Protein 1IA5 (pdb70)

Radius of gyration: 20.22 Å; Cα contacts (8 Å, |Δi|>4): 1165; chains: 1; bounding box: 63×46×36 Å

CATH classification: 2.160.20.10

Nearest PDB structures (foldseek):
  1ib4-assembly2_B  TM=1.002E+00  e=7.670E-53  Aspergillus aculeatus
  6kvh-assembly1_A  TM=9.816E-01  e=4.952E-41  Evansstolkia leycettana
  7e56-assembly1_A  TM=9.812E-01  e=1.744E-39  Evansstolkia leycettana
  1nhc-assembly6_F  TM=9.763E-01  e=2.288E-35  Aspergillus niger
  8ikw-assembly4_H  TM=9.381E-01  e=1.047E-24  Fusarium phyllophilum

Sequence (339 aa):
ATTCTFSGSNGASSASKSKTSCSTIVLSNVAVPSGTTLDLTKLNDGTHVIFSGETTFGYKEWSGPLISVSGSDLTITGASGHSINGDGSRWWDGEGGNGGKTKPKFFAAHSLTNSVISGLKIVNSPVQVFSVAGSDYLTLKDITIDNSDGDDNGGHNTDAFDIGTSTYVTISGATVYNQDDCVAVNSGENIYFSGGYCSGGHGLSIGSVGGRSDNTVKNVTFVDSTIINSDNGVRIKTNIDTTGSVSDVTYKDITLTSIAKYGIVVQQNYGDTSSTPTTGVPITDFVLDNVHGSVVSSGTNILISCGSGSCSDWTWTDVSVSGGKTSSKCTNVPSGASC

Secondary structure (DSSP, 8-state):
--EEEEEGGGHHHHHHHHGGG-SEEEEES-EEPTT--EEE-SPPTT-EEEEESEEEE----S---SEEEEEES-EEEE-TT-EEE--GGGT-SS-TTTSSS-----EEEEEEEEEEEES-EEE--SS--EEEES-EEEEEES-EEE-GGGTTTT--S--SEEEES-EEEEEES-EEE-SS-SEEESSEEEEEEES-EEESSS-EEEEEE-SSS--EEEEEEEEEEEEES-SEEEEEEEETT---EEEEEEEEEEEEEEESSEEEEEEEEET-TTS---SSS-EEEEEEEEEEEEE-TTSEEEEEE--TT-EEEEEEEEEEEESSBPPS--BS--TT---

InterPro domains:
  IPR000743 Glycoside hydrolase, family 28 [PF00295] (61-378)
  IPR000743 Glycoside hydrolase, family 28 [PS00502] (234-247)
  IPR006626 Parallel beta-helix repeat [SM00710] (174-204)
  IPR006626 Parallel beta-helix repeat [SM00710] (205-226)
  IPR006626 Parallel beta-helix repeat [SM00710] (227-247)
  IPR006626 Parallel beta-helix repeat [SM00710] (256-277)
  IPR006626 Parallel beta-helix repeat [SM00710] (285-307)
  IPR011050 Pectin lyase fold/virulence factor [SSF51126] (58-378)
  IPR012334 Pectin lyase fold [G3DSA:2.160.20.10] (40-378)
  IPR050434 Glycosyl hydrolase family 28, fungi [PTHR31884] (1-378)

Foldseek 3Di:
DAEAEAEDACRLVVCVVCQAVHLEYEYAHYEAEEPDASDAEPHEANREYEYYAEYHYHDDQDADANYEYADENYEYEYDPPYAYEDVQLVQQDQQACNDGTRFYEYYEQEHYEQYEYEDYHYEAHNAAYYEYYNYEQYEYELYEYHNQVCLPRRFDNHADEEDDHYENYEYANYEDDGAEHPYEDQAYEHYEYENYEAEHYAEHEHDQAFDDPGREAYAYEYEHYEYENHQEYAEYHYDAPGAYEHANYEYEHYEYEAHEAEDHEYAQHPVHVVDAHDQRYAYAHYEYYQADYEYAAAYEYYAARDDAPRYEHYAYYNHYYDHYDYDPPHPDDYDRDGD

Organism: Aspergillus aculeatus (NCBI:txid5053)

B-factor: mean 21.08, std 12.26, range [1.97, 107.41]

Structure (mmCIF, N/CA/C/O backbone):
data_1IA5
#
_entry.id   1IA5
#
_cell.length_a   104.480
_cell.length_b   86.630
_cell.length_c   37.200
_cell.angle_alpha   90.00
_cell.angle_beta   90.00
_cell.angle_gamma   90.00
#
_symmetry.space_group_name_H-M   'P 21 21 2'
#
loop_
_entity.id
_entity.type
_entity.pdbx_description
1 polymer POLYGALACTURONASE
2 branched alpha-D-mannopyranose-(1-4)-2-acetamido-2-deoxy-beta-D-glucopyranose-(1-4)-2-acetamido-2-deoxy-beta-D-glucopyranose
3 non-polymer alpha-D-mannopyranose
4 water water
#
loop_
_atom_site.group_PDB
_atom_site.id
_atom_site.type_symbol
_atom_site.label_atom_id
_atom_site.label_alt_id
_atom_site.label_comp_id
_atom_site.label_asym_id
_atom_site.label_entity_id
_atom_site.label_seq_id
_atom_site.pdbx_PDB_ins_code
_atom_site.Cartn_x
_atom_site.Cartn_y
_atom_site.Cartn_z
_atom_site.occupancy
_atom_site.B_iso_or_equiv
_atom_site.auth_seq_id
_atom_site.auth_comp_id
_atom_site.auth_asym_id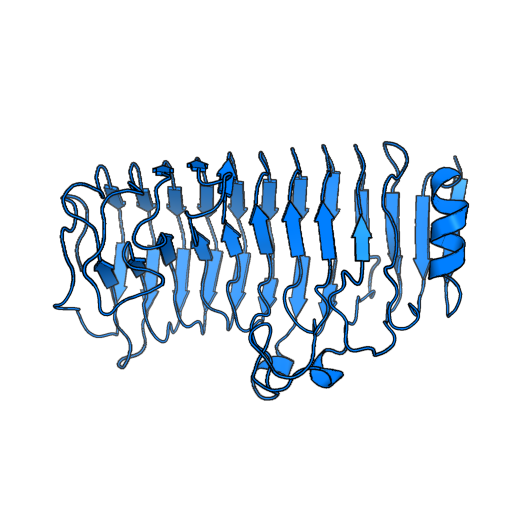
_atom_site.auth_atom_id
_atom_site.pdbx_PDB_model_num
ATOM 1 N N . ALA A 1 1 ? 107.100 7.137 13.896 1.00 36.28 1 ALA A N 1
ATOM 2 C CA . ALA A 1 1 ? 105.981 6.739 13.037 1.00 25.88 1 ALA A CA 1
ATOM 3 C C . ALA A 1 1 ? 105.909 5.212 13.005 1.00 25.59 1 ALA A C 1
ATOM 4 O O . ALA A 1 1 ? 106.916 4.587 12.674 1.00 29.42 1 ALA A O 1
ATOM 6 N N . THR A 1 2 ? 104.751 4.702 13.385 1.00 20.94 2 THR A N 1
ATOM 7 C CA . THR A 1 2 ? 104.509 3.264 13.369 1.00 21.17 2 THR A CA 1
ATOM 8 C C . THR A 1 2 ? 103.269 2.946 12.538 1.00 19.35 2 THR A C 1
ATOM 9 O O . THR A 1 2 ? 102.250 3.641 12.485 1.00 17.63 2 THR A O 1
ATOM 13 N N . THR A 1 3 ? 103.402 1.822 11.850 1.00 12.79 3 THR A N 1
ATOM 14 C CA . THR A 1 3 ? 102.258 1.249 11.146 1.00 15.20 3 THR A CA 1
ATOM 15 C C . THR A 1 3 ? 101.948 -0.084 11.825 1.00 20.41 3 THR A C 1
ATOM 16 O O . THR A 1 3 ? 102.877 -0.881 12.044 1.00 20.04 3 THR A O 1
ATOM 20 N N . CYS A 1 4 ? 100.682 -0.255 12.186 1.00 17.33 4 CYS A N 1
ATOM 21 C CA . CYS A 1 4 ? 100.275 -1.491 12.844 1.00 16.44 4 CYS A CA 1
ATOM 22 C C . CYS A 1 4 ? 99.258 -2.238 11.982 1.00 13.93 4 CYS A C 1
ATOM 23 O O . CYS A 1 4 ? 98.312 -1.661 11.459 1.00 14.44 4 CYS A O 1
ATOM 26 N N . THR A 1 5 ? 99.484 -3.543 11.858 1.00 12.63 5 THR A N 1
ATOM 27 C CA . THR A 1 5 ? 98.558 -4.323 11.038 1.00 10.13 5 THR A CA 1
ATOM 28 C C . THR A 1 5 ? 97.876 -5.308 11.971 1.00 14.28 5 THR A C 1
ATOM 29 O O . THR A 1 5 ? 98.572 -6.037 12.680 1.00 15.95 5 THR A O 1
ATOM 33 N N . PHE A 1 6 ? 96.558 -5.301 12.018 1.00 13.85 6 PHE A N 1
ATOM 34 C CA . PHE A 1 6 ? 95.801 -6.263 12.805 1.00 11.74 6 PHE A CA 1
ATOM 35 C C . PHE A 1 6 ? 94.878 -7.018 11.856 1.00 14.05 6 PHE A C 1
ATOM 36 O O . PHE A 1 6 ? 94.413 -6.473 10.853 1.00 11.12 6 PHE A O 1
ATOM 44 N N . SER A 1 7 ? 94.648 -8.292 12.152 1.00 12.78 7 SER A N 1
ATOM 45 C CA . SER A 1 7 ? 93.886 -9.099 11.213 1.00 14.41 7 SER A CA 1
ATOM 46 C C . SER A 1 7 ? 93.201 -10.298 11.858 1.00 13.06 7 SER A C 1
ATOM 47 O O . SER A 1 7 ? 93.465 -10.641 13.010 1.00 13.48 7 SER A O 1
ATOM 50 N N . GLY A 1 8 ? 92.339 -10.942 11.073 1.00 11.78 8 GLY A N 1
ATOM 51 C CA . GLY A 1 8 ? 91.768 -12.203 11.497 1.00 16.89 8 GLY A CA 1
ATOM 52 C C . GLY A 1 8 ? 90.902 -12.106 12.733 1.00 15.48 8 GLY A C 1
ATOM 53 O O . GLY A 1 8 ? 90.347 -11.062 13.092 1.00 12.34 8 GLY A O 1
ATOM 54 N N . SER A 1 9 ? 90.802 -13.260 13.386 1.00 16.19 9 SER A N 1
ATOM 55 C CA . SER A 1 9 ? 89.826 -13.487 14.433 1.00 22.01 9 SER A CA 1
ATOM 56 C C . SER A 1 9 ? 90.196 -12.832 15.747 1.00 17.43 9 SER A C 1
ATOM 57 O O . SER A 1 9 ? 89.348 -12.640 16.624 1.00 16.04 9 SER A O 1
ATOM 60 N N . ASN A 1 10 ? 91.466 -12.471 15.923 1.00 16.91 10 ASN A N 1
ATOM 61 C CA . ASN A 1 10 ? 91.795 -11.759 17.155 1.00 19.17 10 ASN A CA 1
ATOM 62 C C . ASN A 1 10 ? 92.274 -10.344 16.867 1.00 17.32 10 ASN A C 1
ATOM 63 O O . ASN A 1 10 ? 92.889 -9.709 17.719 1.00 19.46 10 ASN A O 1
ATOM 68 N N . GLY A 1 11 ? 91.999 -9.844 15.673 1.00 16.70 11 GLY A N 1
ATOM 69 C CA . GLY A 1 11 ? 92.437 -8.509 15.299 1.00 14.20 11 GLY A CA 1
ATOM 70 C C . GLY A 1 11 ? 91.788 -7.432 16.139 1.00 13.67 11 GLY A C 1
ATOM 71 O O . GLY A 1 11 ? 92.438 -6.476 16.571 1.00 13.15 11 GLY A O 1
ATOM 72 N N . ALA A 1 12 ? 90.489 -7.570 16.391 1.00 14.75 12 ALA A N 1
ATOM 73 C CA . ALA A 1 12 ? 89.759 -6.561 17.155 1.00 17.87 12 ALA A CA 1
ATOM 74 C C . ALA A 1 12 ? 90.351 -6.366 18.544 1.00 18.39 12 ALA A C 1
ATOM 75 O O . ALA A 1 12 ? 90.486 -5.246 19.041 1.00 17.67 12 ALA A O 1
ATOM 77 N N . SER A 1 13 ? 90.713 -7.452 19.219 1.00 20.86 13 SER A N 1
ATOM 78 C CA . SER A 1 13 ? 91.297 -7.341 20.551 1.00 22.88 13 SER A CA 1
ATOM 79 C C . SER A 1 13 ? 92.631 -6.629 20.517 1.00 19.60 13 SER A C 1
ATOM 80 O O . SER A 1 13 ? 92.936 -5.691 21.256 1.00 20.83 13 SER A O 1
ATOM 83 N N . SER A 1 14 ? 93.499 -7.090 19.618 1.00 16.41 14 SER A N 1
ATOM 84 C CA . SER A 1 14 ? 94.790 -6.408 19.562 1.00 19.46 14 SER A CA 1
ATOM 85 C C . SER A 1 14 ? 94.690 -4.933 19.236 1.00 17.09 14 SER A C 1
ATOM 86 O O . SER A 1 14 ? 95.417 -4.106 19.790 1.00 15.73 14 SER A O 1
ATOM 89 N N . ALA A 1 15 ? 93.808 -4.621 18.281 1.00 14.55 15 ALA A N 1
ATOM 90 C CA . ALA A 1 15 ? 93.665 -3.233 17.857 1.00 16.11 15 ALA A CA 1
ATOM 91 C C . ALA A 1 15 ? 93.292 -2.393 19.068 1.00 17.11 15 ALA A C 1
ATOM 92 O O . ALA A 1 15 ? 93.801 -1.308 19.339 1.00 17.63 15 ALA A O 1
ATOM 94 N N . SER A 1 16 ? 92.359 -2.936 19.845 1.00 18.10 16 SER A N 1
ATOM 95 C CA . SER A 1 16 ? 91.877 -2.169 20.983 1.00 22.48 16 SER A CA 1
ATOM 96 C C . SER A 1 16 ? 92.981 -1.924 21.991 1.00 21.89 16 SER A C 1
ATOM 97 O O . SER A 1 16 ? 93.137 -0.866 22.595 1.00 20.87 16 SER A O 1
ATOM 100 N N . LYS A 1 17 ? 93.800 -2.961 22.191 1.00 20.83 17 LYS A N 1
ATOM 101 C CA . LYS A 1 17 ? 94.801 -2.798 23.251 1.00 22.88 17 LYS A CA 1
ATOM 102 C C . LYS A 1 17 ? 96.039 -2.061 22.752 1.00 20.58 17 LYS A C 1
ATOM 103 O O . LYS A 1 17 ? 96.742 -1.412 23.553 1.00 21.53 17 LYS A O 1
ATOM 109 N N . SER A 1 18 ? 96.297 -2.006 21.449 1.00 18.76 18 SER A N 1
ATOM 110 C CA . SER A 1 18 ? 97.485 -1.339 20.929 1.00 20.08 18 SER A CA 1
ATOM 111 C C . SER A 1 18 ? 97.261 -0.067 20.126 1.00 21.24 18 SER A C 1
ATOM 112 O O . SER A 1 18 ? 98.238 0.532 19.643 1.00 22.47 18 SER A O 1
ATOM 115 N N . LYS A 1 19 ? 96.012 0.359 19.980 1.00 17.64 19 LYS A N 1
ATOM 116 C CA . LYS A 1 19 ? 95.694 1.468 19.099 1.00 13.48 19 LYS A CA 1
ATOM 117 C C . LYS A 1 19 ? 96.512 2.716 19.408 1.00 14.24 19 LYS A C 1
ATOM 118 O O . LYS A 1 19 ? 96.837 3.440 18.457 1.00 15.41 19 LYS A O 1
ATOM 124 N N . THR A 1 20 ? 96.873 2.967 20.659 1.00 18.66 20 THR A N 1
ATOM 125 C CA . THR A 1 20 ? 97.567 4.231 20.943 1.00 28.58 20 THR A CA 1
ATOM 126 C C . THR A 1 20 ? 99.074 4.192 20.717 1.00 24.48 20 THR A C 1
ATOM 127 O O . THR A 1 20 ? 99.745 5.186 21.006 1.00 18.20 20 THR A O 1
ATOM 131 N N . SER A 1 21 ? 99.605 3.085 20.205 1.00 20.37 21 SER A N 1
ATOM 132 C CA . SER A 1 21 ? 100.998 3.010 19.806 1.00 22.97 21 SER A CA 1
ATOM 133 C C . SER A 1 21 ? 101.130 3.031 18.283 1.00 22.31 21 SER A C 1
ATOM 134 O O . SER A 1 21 ? 102.243 2.862 17.772 1.00 20.03 21 SER A O 1
ATOM 137 N N . CYS A 1 22 ? 99.997 3.199 17.614 1.00 14.57 22 CYS A N 1
ATOM 138 C CA . CYS A 1 22 ? 99.945 3.120 16.159 1.00 15.27 22 CYS A CA 1
ATOM 139 C C . CYS A 1 22 ? 99.633 4.466 15.532 1.00 16.32 22 CYS A C 1
ATOM 140 O O . CYS A 1 22 ? 98.587 5.029 15.839 1.00 19.46 22 CYS A O 1
ATOM 143 N N . SER A 1 23 ? 100.491 4.986 14.679 1.00 14.50 23 SER A N 1
ATOM 144 C CA . SER A 1 23 ? 100.257 6.182 13.907 1.00 13.39 23 SER A CA 1
ATOM 145 C C . SER A 1 23 ? 99.261 5.844 12.801 1.00 17.38 23 SER A C 1
ATOM 146 O O . SER A 1 23 ? 98.395 6.635 12.469 1.00 15.00 23 SER A O 1
ATOM 149 N N . THR A 1 24 ? 99.450 4.644 12.267 1.00 14.39 24 THR A N 1
ATOM 150 C CA . THR A 1 24 ? 98.577 4.096 11.258 1.00 14.53 24 THR A CA 1
ATOM 151 C C . THR A 1 24 ? 98.146 2.701 11.689 1.00 18.69 24 THR A C 1
ATOM 152 O O . THR A 1 24 ? 98.953 1.845 12.053 1.00 16.69 24 THR A O 1
ATOM 156 N N . ILE A 1 25 ? 96.825 2.520 11.616 1.00 19.26 25 ILE A N 1
ATOM 157 C CA . ILE A 1 25 ? 96.363 1.173 11.921 1.00 19.51 25 ILE A CA 1
ATOM 158 C C . ILE A 1 25 ? 95.716 0.587 10.686 1.00 18.44 25 ILE A C 1
ATOM 159 O O . ILE A 1 25 ? 94.806 1.138 10.060 1.00 15.33 25 ILE A O 1
ATOM 164 N N . VAL A 1 26 ? 96.248 -0.583 10.269 1.00 17.22 26 VAL A N 1
ATOM 165 C CA . VAL A 1 26 ? 95.533 -1.233 9.174 1.00 16.24 26 VAL A CA 1
ATOM 166 C C . VAL A 1 26 ? 94.850 -2.506 9.673 1.00 15.58 26 VAL A C 1
ATOM 167 O O . VAL A 1 26 ? 95.376 -3.319 10.432 1.00 15.72 26 VAL A O 1
ATOM 171 N N . LEU A 1 27 ? 93.575 -2.626 9.275 1.00 15.87 27 LEU A N 1
ATOM 172 C CA . LEU A 1 27 ? 92.639 -3.643 9.700 1.00 16.91 27 LEU A CA 1
ATOM 173 C C . LEU A 1 27 ? 92.376 -4.531 8.487 1.00 17.40 27 LEU A C 1
ATOM 174 O O . LEU A 1 27 ? 91.733 -4.096 7.543 1.00 18.49 27 LEU A O 1
ATOM 179 N N . SER A 1 28 ? 92.939 -5.728 8.556 1.00 17.20 28 SER A N 1
ATOM 180 C CA . SER A 1 28 ? 92.927 -6.667 7.448 1.00 21.03 28 SER A CA 1
ATOM 181 C C . SER A 1 28 ? 92.112 -7.918 7.739 1.00 19.46 28 SER A C 1
ATOM 182 O O . SER A 1 28 ? 92.486 -8.730 8.581 1.00 16.03 28 SER A O 1
ATOM 185 N N . ASN A 1 29 ? 90.986 -8.089 7.054 1.00 15.71 29 ASN A N 1
ATOM 186 C CA . ASN A 1 29 ? 90.142 -9.263 7.224 1.00 14.87 29 ASN A CA 1
ATOM 187 C C . ASN A 1 29 ? 89.829 -9.591 8.671 1.00 13.78 29 ASN A C 1
ATOM 188 O O . ASN A 1 29 ? 89.846 -10.747 9.084 1.00 15.68 29 ASN A O 1
ATOM 193 N N . VAL A 1 30 ? 89.505 -8.568 9.442 1.00 15.79 30 VAL A N 1
ATOM 194 C CA . VAL A 1 30 ? 89.185 -8.707 10.852 1.00 12.38 30 VAL A CA 1
ATOM 195 C C . VAL A 1 30 ? 87.772 -9.256 11.024 1.00 13.29 30 VAL A C 1
ATOM 196 O O . VAL A 1 30 ? 86.781 -8.816 10.445 1.00 15.59 30 VAL A O 1
ATOM 200 N N . ALA A 1 31 ? 87.672 -10.282 11.854 1.00 10.87 31 ALA A N 1
ATOM 201 C CA . ALA A 1 31 ? 86.399 -10.893 12.204 1.00 12.22 31 ALA A CA 1
ATOM 202 C C . ALA A 1 31 ? 86.072 -10.475 13.624 1.00 10.08 31 ALA A C 1
ATOM 203 O O . ALA A 1 31 ? 86.742 -10.974 14.529 1.00 13.38 31 ALA A O 1
ATOM 205 N N . VAL A 1 32 ? 85.124 -9.572 13.815 1.00 9.16 32 VAL A N 1
ATOM 206 C CA . VAL A 1 32 ? 84.882 -9.069 15.166 1.00 11.70 32 VAL A CA 1
ATOM 207 C C . VAL A 1 32 ? 84.014 -10.086 15.904 1.00 15.99 32 VAL A C 1
ATOM 208 O O . VAL A 1 32 ? 82.992 -10.480 15.350 1.00 16.24 32 VAL A O 1
ATOM 212 N N . PRO A 1 33 ? 84.434 -10.483 17.096 1.00 13.97 33 PRO A N 1
ATOM 213 C CA . PRO A 1 33 ? 83.634 -11.421 17.875 1.00 15.71 33 PRO A CA 1
ATOM 214 C C . PRO A 1 33 ? 82.237 -10.881 18.165 1.00 15.07 33 PRO A C 1
ATOM 215 O O . PRO A 1 33 ? 82.011 -9.684 18.307 1.00 16.38 33 PRO A O 1
ATOM 219 N N . SER A 1 34 ? 81.322 -11.832 18.269 1.00 13.60 34 SER A N 1
ATOM 220 C CA . SER A 1 34 ? 79.935 -11.524 18.594 1.00 13.86 34 SER A CA 1
ATOM 221 C C . SER A 1 34 ? 79.846 -10.617 19.805 1.00 14.77 34 SER A C 1
ATOM 222 O O . SER A 1 34 ? 80.606 -10.731 20.767 1.00 16.22 34 SER A O 1
ATOM 225 N N . GLY A 1 35 ? 78.872 -9.708 19.830 1.00 16.32 35 GLY A N 1
ATOM 226 C CA . GLY A 1 35 ? 78.587 -8.970 21.040 1.00 13.87 35 GLY A CA 1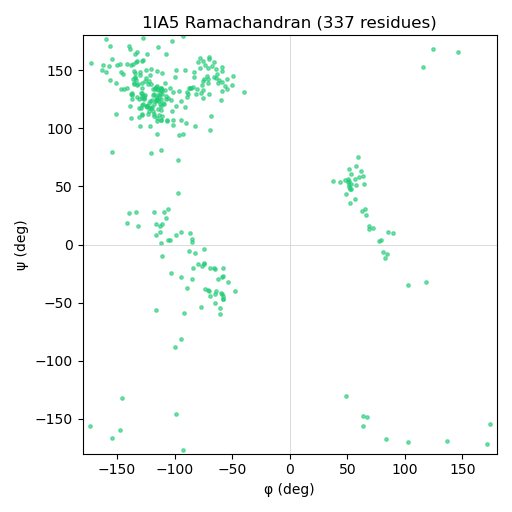
ATOM 227 C C . GLY A 1 35 ? 79.656 -7.996 21.437 1.00 13.51 35 GLY A C 1
ATOM 228 O O . GLY A 1 35 ? 79.677 -7.468 22.557 1.00 20.87 35 GLY A O 1
ATOM 229 N N . THR A 1 36 ? 80.577 -7.721 20.525 1.00 15.07 36 THR A N 1
ATOM 230 C CA . THR A 1 36 ? 81.632 -6.763 20.855 1.00 15.02 36 THR A CA 1
ATOM 231 C C . THR A 1 36 ? 81.790 -5.697 19.782 1.00 12.81 36 THR A C 1
ATOM 232 O O . THR A 1 36 ? 81.582 -5.904 18.590 1.00 15.37 36 THR A O 1
ATOM 236 N N . THR A 1 37 ? 82.184 -4.513 20.226 1.00 14.83 37 THR A N 1
ATOM 237 C CA . THR A 1 37 ? 82.500 -3.393 19.377 1.00 13.52 37 THR A CA 1
ATOM 238 C C . THR A 1 37 ? 83.955 -3.388 18.918 1.00 16.85 37 THR A C 1
ATOM 239 O O . THR A 1 37 ? 84.851 -3.585 19.736 1.00 15.66 37 THR A O 1
ATOM 243 N N . LEU A 1 38 ? 84.183 -3.140 17.639 1.00 15.46 38 LEU A N 1
ATOM 244 C CA . LEU A 1 38 ? 85.502 -2.770 17.129 1.00 14.35 38 LEU A CA 1
ATOM 245 C C . LEU A 1 38 ? 85.756 -1.362 17.695 1.00 14.63 38 LEU A C 1
ATOM 246 O O . LEU A 1 38 ? 85.243 -0.358 17.181 1.00 12.24 38 LEU A O 1
ATOM 251 N N . ASP A 1 39 ? 86.504 -1.338 18.780 1.00 13.70 39 ASP A N 1
ATOM 252 C CA . ASP A 1 39 ? 86.665 -0.137 19.582 1.00 16.04 39 ASP A CA 1
ATOM 253 C C . ASP A 1 39 ? 87.887 0.664 19.150 1.00 14.62 39 ASP A C 1
ATOM 254 O O . ASP A 1 39 ? 89.029 0.477 19.545 1.00 14.30 39 ASP A O 1
ATOM 259 N N . LEU A 1 40 ? 87.595 1.623 18.288 1.00 16.04 40 LEU A N 1
ATOM 260 C CA . LEU A 1 40 ? 88.564 2.605 17.809 1.00 11.58 40 LEU A CA 1
ATOM 261 C C . LEU A 1 40 ? 88.300 3.964 18.454 1.00 12.01 40 LEU A C 1
ATOM 262 O O . LEU A 1 40 ? 88.567 5.039 17.917 1.00 11.18 40 LEU A O 1
ATOM 267 N N . THR A 1 41 ? 87.783 3.936 19.679 1.00 14.99 41 THR A N 1
ATOM 268 C CA . THR A 1 41 ? 87.592 5.197 20.383 1.00 14.20 41 THR A CA 1
ATOM 269 C C . THR A 1 41 ? 88.896 5.730 20.958 1.00 14.35 41 THR A C 1
ATOM 270 O O . THR A 1 41 ? 89.814 4.983 21.290 1.00 15.50 41 THR A O 1
ATOM 274 N N . LYS A 1 42 ? 88.924 7.046 21.061 1.00 16.67 42 LYS A N 1
ATOM 275 C CA . LYS A 1 42 ? 90.011 7.766 21.711 1.00 19.68 42 LYS A CA 1
ATOM 276 C C . LYS A 1 42 ? 91.351 7.456 21.062 1.00 21.85 42 LYS A C 1
ATOM 277 O O . LYS A 1 42 ? 92.321 7.096 21.737 1.00 19.00 42 LYS A O 1
ATOM 283 N N . LEU A 1 43 ? 91.391 7.593 19.740 1.00 21.69 43 LEU A N 1
ATOM 284 C CA . LEU A 1 43 ? 92.630 7.450 18.991 1.00 20.73 43 LEU A CA 1
ATOM 285 C C . LEU A 1 43 ? 93.514 8.669 19.205 1.00 22.09 43 LEU A C 1
ATOM 286 O O . LEU A 1 43 ? 93.026 9.753 19.498 1.00 16.57 43 LEU A O 1
ATOM 291 N N . ASN A 1 44 ? 94.827 8.491 19.049 1.00 24.49 44 ASN A N 1
ATOM 292 C CA . ASN A 1 44 ? 95.637 9.708 19.218 1.00 22.65 44 ASN A CA 1
ATOM 293 C C . ASN A 1 44 ? 95.325 10.642 18.064 1.00 18.46 44 ASN A C 1
ATOM 294 O O . ASN A 1 44 ? 94.923 10.162 17.003 1.00 16.13 44 ASN A O 1
ATOM 299 N N . ASP A 1 45 ? 95.499 11.941 18.290 1.00 22.15 45 ASP A N 1
ATOM 300 C CA . ASP A 1 45 ? 95.329 12.909 17.217 1.00 23.68 45 ASP A CA 1
ATOM 301 C C . ASP A 1 45 ? 96.125 12.479 15.988 1.00 20.63 45 ASP A C 1
ATOM 302 O O . ASP A 1 45 ? 97.284 12.060 16.120 1.00 20.87 45 ASP A O 1
ATOM 307 N N . GLY A 1 46 ? 95.533 12.610 14.812 1.00 14.85 46 GLY A N 1
ATOM 308 C CA . GLY A 1 46 ? 96.204 12.369 13.552 1.00 17.52 46 GLY A CA 1
ATOM 309 C C . GLY A 1 46 ? 96.349 10.920 13.138 1.00 15.97 46 GLY A C 1
ATOM 310 O O . GLY A 1 46 ? 96.967 10.613 12.110 1.00 16.22 46 GLY A O 1
ATOM 311 N N . THR A 1 47 ? 95.792 9.990 13.890 1.00 12.64 47 THR A N 1
ATOM 312 C CA . THR A 1 47 ? 95.841 8.580 13.538 1.00 13.69 47 THR A CA 1
ATOM 313 C C . THR A 1 47 ? 95.141 8.321 12.211 1.00 18.88 47 THR A C 1
ATOM 314 O O . THR A 1 47 ? 94.110 8.928 11.930 1.00 15.30 47 THR A O 1
ATOM 318 N N . HIS A 1 48 ? 95.695 7.428 11.405 1.00 16.68 48 HIS A N 1
ATOM 319 C CA . HIS A 1 48 ? 95.068 7.005 10.155 1.00 15.96 48 HIS A CA 1
ATOM 320 C C . HIS A 1 48 ? 94.625 5.551 10.315 1.00 17.31 48 HIS A C 1
ATOM 321 O O . HIS A 1 48 ? 95.415 4.698 10.737 1.00 14.06 48 HIS A O 1
ATOM 328 N N . VAL A 1 49 ? 93.374 5.260 9.994 1.00 13.16 49 VAL A N 1
ATOM 329 C CA . VAL A 1 49 ? 92.834 3.903 10.047 1.00 11.06 49 VAL A CA 1
ATOM 330 C C . VAL A 1 49 ? 92.454 3.467 8.635 1.00 13.32 49 VAL A C 1
ATOM 331 O O . VAL A 1 49 ? 91.758 4.179 7.912 1.00 13.25 49 VAL A O 1
ATOM 335 N N . ILE A 1 50 ? 92.949 2.322 8.197 1.00 11.71 50 ILE A N 1
ATOM 336 C CA . ILE A 1 50 ? 92.653 1.765 6.890 1.00 10.25 50 ILE A CA 1
ATOM 337 C C . ILE A 1 50 ? 91.979 0.405 7.042 1.00 11.89 50 ILE A C 1
ATOM 338 O O . ILE A 1 50 ? 92.524 -0.481 7.706 1.00 16.73 50 ILE A O 1
ATOM 343 N N . PHE A 1 51 ? 90.810 0.292 6.442 1.00 11.07 51 PHE A N 1
ATOM 344 C CA . PHE A 1 51 ? 90.065 -0.949 6.379 1.00 11.15 51 PHE A CA 1
ATOM 345 C C . PHE A 1 51 ? 90.506 -1.700 5.128 1.00 13.32 51 PHE A C 1
ATOM 346 O O . PHE A 1 51 ? 90.476 -1.139 4.038 1.00 13.94 51 PHE A O 1
ATOM 354 N N . SER A 1 52 ? 90.901 -2.943 5.313 1.00 14.55 52 SER A N 1
ATOM 355 C CA . SER A 1 52 ? 91.391 -3.730 4.183 1.00 15.36 52 SER A CA 1
ATOM 356 C C . SER A 1 52 ? 90.770 -5.110 4.231 1.00 15.53 52 SER A C 1
ATOM 357 O O . SER A 1 52 ? 90.429 -5.646 5.290 1.00 15.18 52 SER A O 1
ATOM 360 N N . GLY A 1 53 ? 90.560 -5.733 3.082 1.00 15.51 53 GLY A N 1
ATOM 361 C CA . GLY A 1 53 ? 89.895 -7.011 2.998 1.00 16.86 53 GLY A CA 1
ATOM 362 C C . GLY A 1 53 ? 88.430 -6.918 3.393 1.00 20.86 53 GLY A C 1
ATOM 363 O O . GLY A 1 53 ? 87.789 -5.887 3.163 1.00 16.74 53 GLY A O 1
ATOM 364 N N . GLU A 1 54 ? 87.928 -8.012 3.970 1.00 18.04 54 GLU A N 1
ATOM 365 C CA . GLU A 1 54 ? 86.540 -8.060 4.421 1.00 14.66 54 GLU A CA 1
ATOM 366 C C . GLU A 1 54 ? 86.446 -8.118 5.939 1.00 9.48 54 GLU A C 1
ATOM 367 O O . GLU A 1 54 ? 86.940 -9.004 6.619 1.00 11.73 54 GLU A O 1
ATOM 373 N N . THR A 1 55 ? 85.797 -7.103 6.490 1.00 10.41 55 THR A N 1
ATOM 374 C CA . THR A 1 55 ? 85.513 -7.022 7.912 1.00 8.60 55 THR A CA 1
ATOM 375 C C . THR A 1 55 ? 84.167 -7.698 8.158 1.00 10.31 55 THR A C 1
ATOM 376 O O . THR A 1 55 ? 83.208 -7.425 7.431 1.00 11.84 55 THR A O 1
ATOM 380 N N . THR A 1 56 ? 84.115 -8.582 9.142 1.00 13.47 56 THR A N 1
ATOM 381 C CA . THR A 1 56 ? 82.896 -9.300 9.505 1.00 15.12 56 THR A CA 1
ATOM 382 C C . THR A 1 56 ? 82.715 -9.282 11.017 1.00 15.13 56 THR A C 1
ATOM 383 O O . THR A 1 56 ? 83.612 -8.922 11.781 1.00 12.84 56 THR A O 1
ATOM 387 N N . PHE A 1 57 ? 81.490 -9.612 11.409 1.00 13.11 57 PHE A N 1
ATOM 388 C CA . PHE A 1 57 ? 81.024 -9.542 12.776 1.00 12.09 57 PHE A CA 1
ATOM 389 C C . PHE A 1 57 ? 80.292 -10.828 13.155 1.00 14.29 57 PHE A C 1
ATOM 390 O O . PHE A 1 57 ? 79.501 -11.335 12.354 1.00 12.58 57 PHE A O 1
ATOM 398 N N . GLY A 1 58 ? 80.558 -11.316 14.356 1.00 15.94 58 GLY A N 1
ATOM 399 C CA . GLY A 1 58 ? 79.822 -12.459 14.881 1.00 15.80 58 GLY A CA 1
ATOM 400 C C . GLY A 1 58 ? 78.391 -12.084 15.230 1.00 19.25 58 GLY A C 1
ATOM 401 O O . GLY A 1 58 ? 78.079 -10.936 15.548 1.00 21.60 58 GLY A O 1
ATOM 402 N N . TYR A 1 59 ? 77.484 -13.051 15.164 1.00 17.44 59 TYR A N 1
ATOM 403 C CA . TYR A 1 59 ? 76.077 -12.818 15.426 1.00 18.23 59 TYR A CA 1
ATOM 404 C C . TYR A 1 59 ? 75.763 -12.785 16.915 1.00 18.14 59 TYR A C 1
ATOM 405 O O . TYR A 1 59 ? 76.163 -13.648 17.686 1.00 15.93 59 TYR A O 1
ATOM 414 N N . LYS A 1 60 ? 74.992 -11.778 17.300 1.00 18.69 60 LYS A N 1
ATOM 415 C CA . LYS A 1 60 ? 74.409 -11.671 18.628 1.00 19.09 60 LYS A CA 1
ATOM 416 C C . LYS A 1 60 ? 73.217 -10.726 18.603 1.00 14.33 60 LYS A C 1
ATOM 417 O O . LYS A 1 60 ? 73.213 -9.764 17.830 1.00 18.50 60 LYS A O 1
ATOM 423 N N . GLU A 1 61 ? 72.225 -10.964 19.449 1.00 15.37 61 GLU A N 1
ATOM 424 C CA . GLU A 1 61 ? 71.160 -9.954 19.539 1.00 18.76 61 GLU A CA 1
ATOM 425 C C . GLU A 1 61 ? 71.542 -8.955 20.616 1.00 15.82 61 GLU A C 1
ATOM 426 O O . GLU A 1 61 ? 71.467 -9.243 21.806 1.00 21.75 61 GLU A O 1
ATOM 432 N N . TRP A 1 62 ? 71.983 -7.776 20.183 1.00 17.74 62 TRP A N 1
ATOM 433 C CA . TRP A 1 62 ? 72.422 -6.719 21.083 1.00 13.43 62 TRP A CA 1
ATOM 434 C C . TRP A 1 62 ? 72.354 -5.412 20.305 1.00 17.10 62 TRP A C 1
ATOM 435 O O . TRP A 1 62 ? 72.036 -5.431 19.121 1.00 18.88 62 TRP A O 1
ATOM 446 N N . SER A 1 63 ? 72.652 -4.308 20.970 1.00 15.69 63 SER A N 1
ATOM 447 C CA . SER A 1 63 ? 72.271 -3.059 20.306 1.00 20.85 63 SER A CA 1
ATOM 448 C C . SER A 1 63 ? 73.458 -2.354 19.692 1.00 18.11 63 SER A C 1
ATOM 449 O O . SER A 1 63 ? 73.273 -1.283 19.120 1.00 16.45 63 SER A O 1
ATOM 452 N N . GLY A 1 64 ? 74.663 -2.942 19.732 1.00 17.43 64 GLY A N 1
ATOM 453 C CA . GLY A 1 64 ? 75.777 -2.264 19.061 1.00 16.41 64 GLY A CA 1
ATOM 454 C C . GLY A 1 64 ? 76.421 -1.208 19.924 1.00 15.07 64 GLY A C 1
ATOM 455 O O . GLY A 1 64 ? 76.205 -1.141 21.137 1.00 18.24 64 GLY A O 1
ATOM 456 N N . PRO A 1 65 ? 77.259 -0.344 19.369 1.00 15.04 65 PRO A N 1
ATOM 457 C CA . PRO A 1 65 ? 77.581 -0.352 17.952 1.00 15.88 65 PRO A CA 1
ATOM 458 C C . PRO A 1 65 ? 78.605 -1.423 17.586 1.00 13.85 65 PRO A C 1
ATOM 45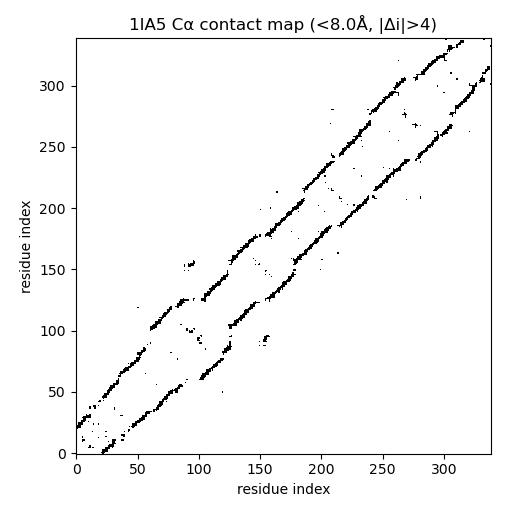9 O O . PRO A 1 65 ? 79.371 -1.861 18.446 1.00 16.69 65 PRO A O 1
ATOM 463 N N . LEU A 1 66 ? 78.590 -1.795 16.326 1.00 11.59 66 LEU A N 1
ATOM 464 C CA . LEU A 1 66 ? 79.535 -2.754 15.756 1.00 10.66 66 LEU A CA 1
ATOM 465 C C . LEU A 1 66 ? 80.928 -2.134 15.658 1.00 12.43 66 LEU A C 1
ATOM 466 O O . LEU A 1 66 ? 81.951 -2.774 15.896 1.00 10.75 66 LEU A O 1
ATOM 471 N N . ILE A 1 67 ? 80.982 -0.862 15.288 1.00 10.82 67 ILE A N 1
ATOM 472 C CA . ILE A 1 67 ? 82.229 -0.122 15.178 1.00 10.98 67 ILE A CA 1
ATOM 473 C C . ILE A 1 67 ? 82.103 1.219 15.880 1.00 14.27 67 ILE A C 1
ATOM 474 O O . ILE A 1 67 ? 81.057 1.872 15.720 1.00 11.62 67 ILE A O 1
ATOM 479 N N . SER A 1 68 ? 83.133 1.625 16.607 1.00 7.40 68 SER A N 1
ATOM 480 C CA . SER A 1 68 ? 83.040 2.915 17.278 1.00 10.95 68 SER A CA 1
ATOM 481 C C . SER A 1 68 ? 84.343 3.681 17.136 1.00 15.74 68 SER A C 1
ATOM 482 O O . SER A 1 68 ? 85.400 3.091 17.376 1.00 16.01 68 SER A O 1
ATOM 485 N N . VAL A 1 69 ? 84.272 4.941 16.730 1.00 16.04 69 VAL A N 1
ATOM 486 C CA . VAL A 1 69 ? 85.454 5.767 16.546 1.00 17.47 69 VAL A CA 1
ATOM 487 C C . VAL A 1 69 ? 85.252 7.150 17.158 1.00 13.67 69 VAL A C 1
ATOM 488 O O . VAL A 1 69 ? 84.149 7.673 17.051 1.00 15.90 69 VAL A O 1
ATOM 492 N N . SER A 1 70 ? 86.310 7.691 17.743 1.00 17.63 70 SER A N 1
ATOM 493 C CA . SER A 1 70 ? 86.335 9.024 18.329 1.00 16.69 70 SER A CA 1
ATOM 494 C C . SER A 1 70 ? 87.765 9.570 18.402 1.00 13.59 70 SER A C 1
ATOM 495 O O . SER A 1 70 ? 88.704 8.775 18.475 1.00 14.67 70 SER A O 1
ATOM 498 N N . GLY A 1 71 ? 87.926 10.877 18.395 1.00 14.65 71 GLY A N 1
ATOM 499 C CA . GLY A 1 71 ? 89.211 11.553 18.443 1.00 14.71 71 GLY A CA 1
ATOM 500 C C . GLY A 1 71 ? 89.307 12.715 17.472 1.00 16.03 71 GLY A C 1
ATOM 501 O O . GLY A 1 71 ? 88.290 13.121 16.896 1.00 15.83 71 GLY A O 1
ATOM 502 N N . SER A 1 72 ? 90.500 13.274 17.264 1.00 17.10 72 SER A N 1
ATOM 503 C CA . SER A 1 72 ? 90.675 14.462 16.451 1.00 16.04 72 SER A CA 1
ATOM 504 C C . SER A 1 72 ? 91.687 14.241 15.337 1.00 15.13 72 SER A C 1
ATOM 505 O O . SER A 1 72 ? 92.615 13.453 15.488 1.00 15.62 72 SER A O 1
ATOM 508 N N . ASP A 1 73 ? 91.482 14.962 14.249 1.00 13.31 73 ASP A N 1
ATOM 509 C CA . ASP A 1 73 ? 92.405 14.934 13.112 1.00 20.25 73 ASP A CA 1
ATOM 510 C C . ASP A 1 73 ? 92.688 13.518 12.634 1.00 17.60 73 ASP A C 1
ATOM 511 O O . ASP A 1 73 ? 93.778 13.172 12.184 1.00 17.48 73 ASP A O 1
ATOM 516 N N . LEU A 1 74 ? 91.693 12.664 12.693 1.00 15.67 74 LEU A N 1
ATOM 517 C CA . LEU A 1 74 ? 91.653 11.330 12.144 1.00 12.19 74 LEU A CA 1
ATOM 518 C C . LEU A 1 74 ? 91.285 11.278 10.661 1.00 13.41 74 LEU A C 1
ATOM 519 O O . LEU A 1 74 ? 90.454 12.042 10.175 1.00 12.96 74 LEU A O 1
ATOM 524 N N . THR A 1 75 ? 91.922 10.339 9.984 1.00 13.47 75 THR A N 1
ATOM 525 C CA . THR A 1 75 ? 91.633 9.901 8.630 1.00 17.91 75 THR A CA 1
ATOM 526 C C . THR A 1 75 ? 91.247 8.423 8.713 1.00 20.98 75 THR A C 1
ATOM 527 O O . THR A 1 75 ? 92.027 7.590 9.189 1.00 20.02 75 THR A O 1
ATOM 531 N N . ILE A 1 76 ? 90.032 8.103 8.265 1.00 16.90 76 ILE A N 1
ATOM 532 C CA . ILE A 1 76 ? 89.740 6.671 8.154 1.00 16.96 76 ILE A CA 1
ATOM 533 C C . ILE A 1 76 ? 89.249 6.385 6.743 1.00 20.52 76 ILE A C 1
ATOM 534 O O . ILE A 1 76 ? 88.374 7.032 6.159 1.00 15.10 76 ILE A O 1
ATOM 539 N N . THR A 1 77 ? 89.916 5.395 6.138 1.00 15.41 77 THR A N 1
ATOM 540 C CA . THR A 1 77 ? 89.668 5.133 4.723 1.00 15.50 77 THR A CA 1
ATOM 541 C C . THR A 1 77 ? 89.600 3.626 4.483 1.00 18.44 77 THR A C 1
ATOM 542 O O . THR A 1 77 ? 89.927 2.818 5.353 1.00 14.72 77 THR A O 1
ATOM 546 N N . GLY A 1 78 ? 89.143 3.289 3.281 1.00 18.05 78 GLY A N 1
ATOM 547 C CA . GLY A 1 78 ? 89.058 1.933 2.810 1.00 15.15 78 GLY A CA 1
ATOM 548 C C . GLY A 1 78 ? 90.049 1.713 1.681 1.00 20.04 78 GLY A C 1
ATOM 549 O O . GLY A 1 78 ? 90.178 2.539 0.775 1.00 22.96 78 GLY A O 1
ATOM 550 N N . ALA A 1 79 ? 90.747 0.597 1.773 1.00 19.43 79 ALA A N 1
ATOM 551 C CA . ALA A 1 79 ? 91.637 0.155 0.716 1.00 22.71 79 ALA A CA 1
ATOM 552 C C . ALA A 1 79 ? 90.806 -0.417 -0.430 1.00 21.74 79 ALA A C 1
ATOM 553 O O . ALA A 1 79 ? 89.661 -0.847 -0.338 1.00 16.58 79 ALA A O 1
ATOM 555 N N . SER A 1 80 ? 91.417 -0.423 -1.606 1.00 24.70 80 SER A N 1
ATOM 556 C CA . SER A 1 80 ? 90.789 -0.987 -2.782 1.00 22.69 80 SER A CA 1
ATOM 557 C C . SER A 1 80 ? 90.353 -2.431 -2.541 1.00 20.46 80 SER A C 1
ATOM 558 O O . SER A 1 80 ? 91.104 -3.241 -1.992 1.00 19.76 80 SER A O 1
ATOM 561 N N . GLY A 1 81 ? 89.130 -2.745 -2.947 1.00 18.22 81 GLY A N 1
ATOM 562 C CA . GLY A 1 81 ? 88.556 -4.059 -2.827 1.00 19.79 81 GLY A CA 1
ATOM 563 C C . GLY A 1 81 ? 88.062 -4.412 -1.446 1.00 16.80 81 GLY A C 1
ATOM 564 O O . GLY A 1 81 ? 87.615 -5.530 -1.168 1.00 15.76 81 GLY A O 1
ATOM 565 N N . HIS A 1 82 ? 88.144 -3.466 -0.509 1.00 13.88 82 HIS A N 1
ATOM 566 C CA . HIS A 1 82 ? 87.712 -3.829 0.842 1.00 10.16 82 HIS A CA 1
ATOM 567 C C . HIS A 1 82 ? 86.202 -3.824 0.953 1.00 13.08 82 HIS A C 1
ATOM 568 O O . HIS A 1 82 ? 85.484 -3.181 0.178 1.00 15.94 82 HIS A O 1
ATOM 575 N N . SER A 1 83 ? 85.665 -4.491 1.959 1.00 14.16 83 SER A N 1
ATOM 576 C CA . SER A 1 83 ? 84.273 -4.194 2.273 1.00 18.42 83 SER A CA 1
ATOM 577 C C . SER A 1 83 ? 84.080 -4.428 3.766 1.00 17.52 83 SER A C 1
ATOM 578 O O . SER A 1 83 ? 84.816 -5.196 4.381 1.00 16.87 83 SER A O 1
ATOM 581 N N . ILE A 1 84 ? 83.083 -3.731 4.293 1.00 17.02 84 ILE A N 1
ATOM 582 C CA . ILE A 1 84 ? 82.660 -3.958 5.673 1.00 12.90 84 ILE A CA 1
ATOM 583 C C . ILE A 1 84 ? 81.271 -4.580 5.610 1.00 18.49 84 ILE A C 1
ATOM 584 O O . ILE A 1 84 ? 80.277 -3.930 5.291 1.00 17.30 84 ILE A O 1
ATOM 589 N N . ASN A 1 85 ? 81.256 -5.873 5.918 1.00 17.69 85 ASN A N 1
ATOM 590 C CA . ASN A 1 85 ? 80.076 -6.693 5.683 1.00 18.48 85 ASN A CA 1
ATOM 591 C C . ASN A 1 85 ? 79.340 -7.038 6.961 1.00 15.25 85 ASN A C 1
ATOM 592 O O . ASN A 1 85 ? 79.797 -7.848 7.766 1.00 10.05 85 ASN A O 1
ATOM 597 N N . GLY A 1 86 ? 78.180 -6.409 7.166 1.00 14.33 86 GLY A N 1
ATOM 598 C CA . GLY A 1 86 ? 77.387 -6.639 8.353 1.00 11.19 86 GLY A CA 1
ATOM 599 C C . GLY A 1 86 ? 76.563 -7.919 8.287 1.00 16.34 86 GLY A C 1
ATOM 600 O O . GLY A 1 86 ? 76.098 -8.378 9.334 1.00 16.83 86 GLY A O 1
ATOM 601 N N . ASP A 1 87 ? 76.367 -8.484 7.101 1.00 16.91 87 ASP A N 1
ATOM 602 C CA . ASP A 1 87 ? 75.566 -9.692 6.878 1.00 14.80 87 ASP A CA 1
ATOM 603 C C . ASP A 1 87 ? 74.271 -9.640 7.672 1.00 14.04 87 ASP A C 1
ATOM 604 O O . ASP A 1 87 ? 73.907 -10.493 8.479 1.00 15.08 87 ASP A O 1
ATOM 609 N N . GLY A 1 88 ? 73.546 -8.556 7.470 1.00 12.04 88 GLY A N 1
ATOM 610 C CA . GLY A 1 88 ? 72.395 -8.174 8.246 1.00 15.58 88 GLY A CA 1
ATOM 611 C C . GLY A 1 88 ? 71.213 -9.122 8.132 1.00 10.86 88 GLY A C 1
ATOM 612 O O . GLY A 1 88 ? 70.364 -9.115 9.022 1.00 15.35 88 GLY A O 1
ATOM 613 N N . SER A 1 89 ? 71.146 -9.917 7.083 1.00 12.09 89 SER A N 1
ATOM 614 C CA . SER A 1 89 ? 70.031 -10.839 6.917 1.00 14.19 89 SER A CA 1
ATOM 615 C C . SER A 1 89 ? 69.919 -11.782 8.098 1.00 18.37 89 SER A C 1
ATOM 616 O O . SER A 1 89 ? 68.840 -12.333 8.331 1.00 19.42 89 SER A O 1
ATOM 619 N N . ARG A 1 90 ? 70.997 -11.943 8.863 1.00 21.75 90 ARG A N 1
ATOM 620 C CA . ARG A 1 90 ? 70.918 -12.743 10.096 1.00 16.48 90 ARG A CA 1
ATOM 621 C C . ARG A 1 90 ? 69.949 -12.142 11.101 1.00 20.78 90 ARG A C 1
ATOM 622 O O . ARG A 1 90 ? 69.334 -12.918 11.845 1.00 16.46 90 ARG A O 1
ATOM 630 N N . TRP A 1 91 ? 69.776 -10.826 11.113 1.00 12.88 91 TRP A N 1
ATOM 631 C CA . TRP A 1 91 ? 68.848 -10.195 12.035 1.00 12.88 91 TRP A CA 1
ATOM 632 C C . TRP A 1 91 ? 67.537 -9.758 11.374 1.00 16.53 91 TRP A C 1
ATOM 633 O O . TRP A 1 91 ? 66.544 -9.607 12.096 1.00 19.88 91 TRP A O 1
ATOM 644 N N . TRP A 1 92 ? 67.534 -9.517 10.067 1.00 15.48 92 TRP A N 1
ATOM 645 C CA . TRP A 1 92 ? 66.398 -8.887 9.414 1.00 16.35 92 TRP A CA 1
ATOM 646 C C . TRP A 1 92 ? 65.136 -9.730 9.607 1.00 16.52 92 TRP A C 1
ATOM 647 O O . TRP A 1 92 ? 65.137 -10.902 9.260 1.00 14.13 92 TRP A O 1
ATOM 658 N N . ASP A 1 93 ? 64.107 -9.103 10.158 1.00 19.66 93 ASP A N 1
ATOM 659 C CA . ASP A 1 93 ? 62.889 -9.848 10.495 1.00 27.52 93 ASP A CA 1
ATOM 660 C C . ASP A 1 93 ? 61.626 -9.039 10.211 1.00 31.60 93 ASP A C 1
ATOM 661 O O . ASP A 1 93 ? 60.544 -9.330 10.729 1.00 24.33 93 ASP A O 1
ATOM 666 N N . GLY A 1 94 ? 61.756 -7.993 9.387 1.00 29.02 94 GLY A N 1
ATOM 667 C CA . GLY A 1 94 ? 60.669 -7.080 9.085 1.00 24.48 94 GLY A CA 1
ATOM 668 C C . GLY A 1 94 ? 60.435 -6.016 10.128 1.00 22.29 94 GLY A C 1
ATOM 669 O O . GLY A 1 94 ? 59.615 -5.122 9.926 1.00 26.62 94 GLY A O 1
ATOM 670 N N . GLU A 1 95 ? 61.104 -6.037 11.277 1.00 25.00 95 GLU A N 1
ATOM 671 C CA . GLU A 1 95 ? 60.746 -5.115 12.346 1.00 24.55 95 GLU A CA 1
ATOM 672 C C . GLU A 1 95 ? 61.788 -4.043 12.629 1.00 24.15 95 GLU A C 1
ATOM 673 O O . GLU A 1 95 ? 61.490 -3.119 13.390 1.00 18.54 95 GLU A O 1
ATOM 679 N N . GLY A 1 96 ? 62.975 -4.143 12.050 1.00 22.83 96 GLY A N 1
ATOM 680 C CA . GLY A 1 96 ? 64.018 -3.137 12.212 1.00 24.06 96 GLY A CA 1
ATOM 681 C C . GLY A 1 96 ? 64.245 -2.766 13.662 1.00 21.99 96 GLY A C 1
ATOM 682 O O . GLY A 1 96 ? 64.381 -3.669 14.483 1.00 25.28 96 GLY A O 1
ATOM 683 N N . GLY A 1 97 ? 64.266 -1.481 14.012 1.00 18.84 97 GLY A N 1
ATOM 684 C CA . GLY A 1 97 ? 64.471 -1.134 15.411 1.00 28.00 97 GLY A CA 1
ATOM 685 C C . GLY A 1 97 ? 63.196 -1.098 16.224 1.00 29.67 97 GLY A C 1
ATOM 686 O O . GLY A 1 97 ? 63.193 -0.652 17.374 1.00 39.38 97 GLY A O 1
ATOM 687 N N . ASN A 1 98 ? 62.063 -1.566 15.698 1.00 33.87 98 ASN A N 1
ATOM 688 C CA . ASN A 1 98 ? 60.814 -1.385 16.447 1.00 42.63 98 ASN A CA 1
ATOM 689 C C . ASN A 1 98 ? 60.481 -2.593 17.311 1.00 38.58 98 ASN A C 1
ATOM 690 O O . ASN A 1 98 ? 59.814 -2.419 18.331 1.00 45.06 98 ASN A O 1
ATOM 695 N N . GLY A 1 99 ? 60.942 -3.768 16.895 1.00 33.24 99 GLY A N 1
ATOM 696 C CA . GLY A 1 99 ? 60.637 -5.013 17.596 1.00 33.91 99 GLY A CA 1
ATOM 697 C C . GLY A 1 99 ? 61.397 -6.187 17.014 1.00 35.95 99 GLY A C 1
ATOM 698 O O . GLY A 1 99 ? 62.452 -5.986 16.388 1.00 33.37 99 GLY A O 1
ATOM 699 N N . GLY A 1 100 ? 60.892 -7.410 17.190 1.00 27.83 100 GLY A N 1
ATOM 700 C CA . GLY A 1 100 ? 61.659 -8.559 16.706 1.00 23.14 100 GLY A CA 1
ATOM 701 C C . GLY A 1 100 ? 62.978 -8.665 17.448 1.00 21.40 100 GLY A C 1
ATOM 702 O O . GLY A 1 100 ? 63.088 -8.311 18.623 1.00 22.85 100 GLY A O 1
ATOM 703 N N . LYS A 1 101 ? 64.018 -9.152 16.779 1.00 24.15 101 LYS A N 1
ATOM 704 C CA . LYS A 1 101 ? 65.327 -9.272 17.403 1.00 24.16 101 LYS A CA 1
ATOM 705 C C . LYS A 1 101 ? 65.926 -7.923 17.783 1.00 24.03 101 LYS A C 1
ATOM 706 O O . LYS A 1 101 ? 65.643 -6.921 17.123 1.00 21.21 101 LYS A O 1
ATOM 712 N N . THR A 1 102 ? 66.757 -7.902 18.824 1.00 23.98 102 THR A N 1
ATOM 713 C CA . THR A 1 102 ? 67.579 -6.723 19.083 1.00 22.30 102 THR A CA 1
ATOM 714 C C . THR A 1 102 ? 68.704 -6.736 18.051 1.00 18.09 102 THR A C 1
ATOM 715 O O . THR A 1 102 ? 69.398 -7.725 17.868 1.00 18.25 102 THR A O 1
ATOM 719 N N . LYS A 1 103 ? 68.826 -5.633 17.342 1.00 21.82 103 LYS A N 1
ATOM 720 C CA . LYS A 1 103 ? 69.737 -5.458 16.223 1.00 22.10 103 LYS A CA 1
ATOM 721 C C . LYS A 1 103 ? 70.763 -4.380 16.521 1.00 16.47 103 LYS A C 1
ATOM 722 O O . LYS A 1 103 ? 70.448 -3.304 17.017 1.00 15.19 103 LYS A O 1
ATOM 728 N N . PRO A 1 104 ? 72.037 -4.616 16.259 1.00 14.33 104 PRO A N 1
ATOM 729 C CA . PRO A 1 104 ? 73.037 -3.605 16.614 1.00 14.01 104 PRO A CA 1
ATOM 730 C C . PRO A 1 104 ? 73.220 -2.544 15.539 1.00 9.71 104 PRO A C 1
ATOM 731 O O . PRO A 1 104 ? 73.352 -2.837 14.352 1.00 11.70 104 PRO A O 1
ATOM 735 N N . LYS A 1 105 ? 73.261 -1.299 15.969 1.00 11.21 105 LYS A N 1
ATOM 736 C CA . LYS A 1 105 ? 73.662 -0.175 15.142 1.00 16.86 105 LYS A CA 1
ATOM 737 C C . LYS A 1 105 ? 75.075 -0.357 14.609 1.00 14.89 105 LYS A C 1
ATOM 738 O O . LYS A 1 105 ? 75.874 -1.044 15.251 1.00 14.04 105 LYS A O 1
ATOM 744 N N . PHE A 1 106 ? 75.386 0.235 13.462 1.00 10.72 106 PHE A N 1
ATOM 745 C CA . PHE A 1 106 ? 76.630 -0.170 12.810 1.00 14.65 106 PHE A CA 1
ATOM 746 C C . PHE A 1 106 ? 77.831 0.673 13.207 1.00 15.34 106 PHE A C 1
ATOM 747 O O . PHE A 1 106 ? 78.818 0.127 13.697 1.00 18.23 106 PHE A O 1
ATOM 755 N N . PHE A 1 107 ? 77.778 1.971 12.969 1.00 16.62 107 PHE A N 1
ATOM 756 C CA . PHE A 1 107 ? 78.970 2.801 13.007 1.00 15.83 107 PHE A CA 1
ATOM 757 C C . PHE A 1 107 ? 78.712 4.027 13.873 1.00 16.71 107 PHE A C 1
ATOM 758 O O . PHE A 1 107 ? 78.063 4.956 13.395 1.00 12.70 107 PHE A O 1
ATOM 766 N N . ALA A 1 108 ? 79.225 3.991 15.098 1.00 10.93 108 ALA A N 1
ATOM 767 C CA . ALA A 1 108 ? 79.172 5.175 15.951 1.00 14.46 108 ALA A CA 1
ATOM 768 C C . ALA A 1 108 ? 80.310 6.147 15.629 1.00 16.52 108 ALA A C 1
ATOM 769 O O . ALA A 1 108 ? 81.469 5.977 16.020 1.00 15.87 108 ALA A O 1
ATOM 771 N N . ALA A 1 109 ? 79.947 7.197 14.895 1.00 12.78 109 ALA A N 1
ATOM 772 C CA . ALA A 1 109 ? 80.857 8.305 14.629 1.00 10.53 109 ALA A CA 1
ATOM 773 C C . ALA A 1 109 ? 80.578 9.432 15.618 1.00 13.71 109 ALA A C 1
ATOM 774 O O . ALA A 1 109 ? 80.003 10.467 15.250 1.00 12.17 109 ALA A O 1
ATOM 776 N N . HIS A 1 110 ? 80.983 9.208 16.867 1.00 12.91 110 HIS A N 1
ATOM 777 C CA . HIS A 1 110 ? 80.746 10.156 17.945 1.00 15.68 110 HIS A CA 1
ATOM 778 C C . HIS A 1 110 ? 82.034 10.827 18.437 1.00 13.82 110 HIS A C 1
ATOM 779 O O . HIS A 1 110 ? 83.123 10.256 18.445 1.00 13.62 110 HIS A O 1
ATOM 786 N N . SER A 1 111 ? 81.891 12.070 18.865 1.00 14.10 111 SER A N 1
ATOM 787 C CA . SER A 1 111 ? 83.005 12.850 19.397 1.00 22.45 111 SER A CA 1
ATOM 788 C C . SER A 1 111 ? 84.203 12.837 18.451 1.00 19.50 111 SER A C 1
ATOM 789 O O . SER A 1 111 ? 85.332 12.573 18.862 1.00 18.08 111 SER A O 1
ATOM 792 N N . LEU A 1 112 ? 83.927 13.120 17.187 1.00 18.93 112 LEU A N 1
ATOM 793 C CA 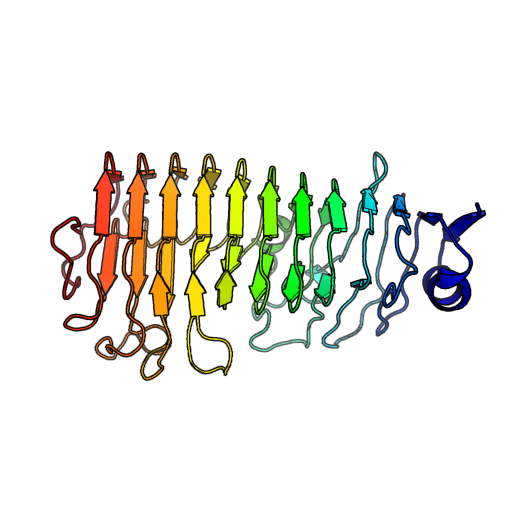. LEU A 1 112 ? 84.925 13.266 16.150 1.00 15.10 112 LEU A CA 1
ATOM 794 C C . LEU A 1 112 ? 85.084 14.764 15.888 1.00 17.83 112 LEU A C 1
ATOM 795 O O . LEU A 1 112 ? 84.050 15.421 15.785 1.00 21.61 112 LEU A O 1
ATOM 800 N N . THR A 1 113 ? 86.316 15.223 15.788 1.00 14.16 113 THR A N 1
ATOM 801 C CA . THR A 1 113 ? 86.657 16.607 15.522 1.00 16.84 113 THR A CA 1
ATOM 802 C C . THR A 1 113 ? 87.633 16.650 14.345 1.00 17.93 113 THR A C 1
ATOM 803 O O . THR A 1 113 ? 88.668 15.978 14.387 1.00 16.76 113 THR A O 1
ATOM 807 N N . ASN A 1 114 ? 87.296 17.432 13.338 1.00 12.89 114 ASN A N 1
ATOM 808 C CA . ASN A 1 114 ? 88.223 17.627 12.238 1.00 13.73 114 ASN A CA 1
ATOM 809 C C . ASN A 1 114 ? 88.757 16.332 11.645 1.00 19.59 114 ASN A C 1
ATOM 810 O O . ASN A 1 114 ? 89.972 16.186 11.487 1.00 17.22 114 ASN A O 1
ATOM 815 N N . SER A 1 115 ? 87.834 15.428 11.311 1.00 15.84 115 SER A N 1
ATOM 816 C CA . SER A 1 115 ? 88.224 14.131 10.775 1.00 11.09 115 SER A CA 1
ATOM 817 C C . SER A 1 115 ? 87.565 13.869 9.427 1.00 15.60 115 SER A C 1
ATOM 818 O O . SER A 1 115 ? 86.606 14.539 9.021 1.00 14.96 115 SER A O 1
ATOM 821 N N . VAL A 1 116 ? 88.128 12.887 8.727 1.00 12.86 116 VAL A N 1
ATOM 822 C CA . VAL A 1 116 ? 87.607 12.521 7.420 1.00 10.06 116 VAL A CA 1
ATOM 823 C C . VAL A 1 116 ? 87.381 11.010 7.426 1.00 12.34 116 VAL A C 1
ATOM 824 O O . VAL A 1 116 ? 88.241 10.280 7.912 1.00 14.17 116 VAL A O 1
ATOM 828 N N . ILE A 1 117 ? 86.235 10.592 6.929 1.00 13.36 117 ILE A N 1
ATOM 829 C CA . ILE A 1 117 ? 85.909 9.188 6.671 1.00 13.35 117 ILE A CA 1
ATOM 830 C C . ILE A 1 117 ? 85.643 9.076 5.176 1.00 12.32 117 ILE A C 1
ATOM 831 O O . ILE A 1 117 ? 84.717 9.730 4.686 1.00 12.83 117 ILE A O 1
ATOM 836 N N . SER A 1 118 ? 86.482 8.333 4.453 1.00 13.60 118 SER A N 1
ATOM 837 C CA . SER A 1 118 ? 86.340 8.302 3.011 1.00 13.18 118 SER A CA 1
ATOM 838 C C . SER A 1 118 ? 86.469 6.898 2.425 1.00 12.09 118 SER A C 1
ATOM 839 O O . SER A 1 118 ? 87.306 6.110 2.833 1.00 15.50 118 SER A O 1
ATOM 842 N N . GLY A 1 119 ? 85.652 6.676 1.421 1.00 9.90 119 GLY A N 1
ATOM 843 C CA . GLY A 1 119 ? 85.702 5.519 0.579 1.00 13.90 119 GLY A CA 1
ATOM 844 C C . GLY A 1 119 ? 85.234 4.234 1.220 1.00 15.38 119 GLY A C 1
ATOM 845 O O . GLY A 1 119 ? 85.491 3.167 0.654 1.00 19.91 119 GLY A O 1
ATOM 846 N N . LEU A 1 120 ? 84.561 4.262 2.365 1.00 15.68 120 LEU A N 1
ATOM 847 C CA . LEU A 1 120 ? 84.090 3.010 2.948 1.00 12.86 120 LEU A CA 1
ATOM 848 C C . LEU A 1 120 ? 82.941 2.404 2.141 1.00 16.51 120 LEU A C 1
ATOM 849 O O . LEU A 1 120 ? 82.057 3.092 1.624 1.00 16.21 120 LEU A O 1
ATOM 854 N N . LYS A 1 121 ? 82.949 1.087 2.048 1.00 14.38 121 LYS A N 1
ATOM 855 C CA . LYS A 1 121 ? 81.928 0.279 1.412 1.00 13.44 121 LYS A CA 1
ATOM 856 C C . LYS A 1 121 ? 81.323 -0.622 2.486 1.00 15.11 121 LYS A C 1
ATOM 857 O O . LYS A 1 121 ? 81.969 -1.493 3.069 1.00 12.65 121 LYS A O 1
ATOM 863 N N . ILE A 1 122 ? 80.062 -0.342 2.788 1.00 9.15 122 ILE A N 1
ATOM 864 C CA . ILE A 1 122 ? 79.340 -1.065 3.823 1.00 12.66 122 ILE A CA 1
ATOM 865 C C . ILE A 1 122 ? 78.245 -1.891 3.143 1.00 13.78 122 ILE A C 1
ATOM 866 O O . ILE A 1 122 ? 77.552 -1.352 2.273 1.00 12.61 122 ILE A O 1
ATOM 871 N N . VAL A 1 123 ? 78.118 -3.143 3.543 1.00 12.42 123 VAL A N 1
ATOM 872 C CA . VAL A 1 123 ? 77.179 -4.068 2.915 1.00 14.88 123 VAL A CA 1
ATOM 873 C C . VAL A 1 123 ? 76.276 -4.649 3.994 1.00 15.54 123 VAL A C 1
ATOM 874 O O . VAL A 1 123 ? 76.815 -5.117 4.997 1.00 14.29 123 VAL A O 1
ATOM 878 N N . ASN A 1 124 ? 74.967 -4.594 3.799 1.00 13.42 124 ASN A N 1
ATOM 879 C CA . ASN A 1 124 ? 73.973 -5.280 4.615 1.00 12.77 124 ASN A CA 1
ATOM 880 C C . ASN A 1 124 ? 74.117 -5.034 6.108 1.00 14.65 124 ASN A C 1
ATOM 881 O O . ASN A 1 124 ? 74.380 -5.925 6.921 1.00 13.17 124 ASN A O 1
ATOM 886 N N . SER A 1 125 ? 73.914 -3.774 6.499 1.00 13.92 125 SER A N 1
ATOM 887 C CA . SER A 1 125 ? 73.811 -3.453 7.909 1.00 14.59 125 SER A CA 1
ATOM 888 C C . SER A 1 125 ? 72.558 -4.081 8.544 1.00 13.74 125 SER A C 1
ATOM 889 O O . SER A 1 125 ? 71.504 -4.160 7.895 1.00 14.33 125 SER A O 1
ATOM 892 N N . PRO A 1 126 ? 72.654 -4.518 9.793 1.00 15.35 126 PRO A N 1
ATOM 893 C CA . PRO A 1 126 ? 71.479 -5.020 10.510 1.00 15.54 126 PRO A CA 1
ATOM 894 C C . PRO A 1 126 ? 70.349 -3.997 10.620 1.00 17.59 126 PRO A C 1
ATOM 895 O O . PRO A 1 126 ? 69.195 -4.333 10.363 1.00 13.94 126 PRO A O 1
ATOM 899 N N . VAL A 1 127 ? 70.693 -2.778 10.999 1.00 12.96 127 VAL A N 1
ATOM 900 C CA . VAL A 1 127 ? 69.754 -1.662 11.184 1.00 11.78 127 VAL A CA 1
ATOM 901 C C . VAL A 1 127 ? 70.417 -0.350 10.790 1.00 7.85 127 VAL A C 1
ATOM 902 O O . VAL A 1 127 ? 70.996 -0.292 9.674 1.00 10.61 127 VAL A O 1
ATOM 906 N N . GLN A 1 128 ? 70.411 0.749 11.506 1.00 10.70 128 GLN A N 1
ATOM 907 C CA . GLN A 1 128 ? 71.007 2.011 11.066 1.00 12.36 128 GLN A CA 1
ATOM 908 C C . GLN A 1 128 ? 72.509 1.875 10.876 1.00 10.01 128 GLN A C 1
ATOM 909 O O . GLN A 1 128 ? 73.201 1.111 11.556 1.00 13.54 128 GLN A O 1
ATOM 915 N N . VAL A 1 129 ? 73.030 2.615 9.914 1.00 12.12 129 VAL A N 1
ATOM 916 C CA . VAL A 1 129 ? 74.448 2.534 9.602 1.00 11.11 129 VAL A CA 1
ATOM 917 C C . VAL A 1 129 ? 75.229 3.602 10.344 1.00 11.19 129 VAL A C 1
ATOM 918 O O . VAL A 1 129 ? 75.801 3.302 11.394 1.00 12.57 129 VAL A O 1
ATOM 922 N N . PHE A 1 130 ? 75.283 4.844 9.873 1.00 11.59 130 PHE A N 1
ATOM 923 C CA . PHE A 1 130 ? 76.078 5.837 10.595 1.00 10.82 130 PHE A CA 1
ATOM 924 C C . PHE A 1 130 ? 75.211 6.622 11.568 1.00 14.38 130 PHE A C 1
ATOM 925 O O . PHE A 1 130 ? 74.222 7.264 11.205 1.00 15.16 130 PHE A O 1
ATOM 933 N N . SER A 1 131 ? 75.634 6.567 12.814 1.00 12.64 131 SER A N 1
ATOM 934 C CA . SER A 1 131 ? 75.152 7.446 13.859 1.00 12.76 131 SER A CA 1
ATOM 935 C C . SER A 1 131 ? 76.188 8.540 14.098 1.00 15.30 131 SER A C 1
ATOM 936 O O . SER A 1 131 ? 77.256 8.281 14.640 1.00 15.22 131 SER A O 1
ATOM 939 N N . VAL A 1 132 ? 75.889 9.760 13.664 1.00 15.44 132 VAL A N 1
ATOM 940 C CA . VAL A 1 132 ? 76.813 10.871 13.879 1.00 14.68 132 VAL A CA 1
ATOM 941 C C . VAL A 1 132 ? 76.285 11.723 15.020 1.00 14.38 132 VAL A C 1
ATOM 942 O O . VAL A 1 132 ? 75.145 12.172 14.992 1.00 16.66 132 VAL A O 1
ATOM 946 N N . ALA A 1 133 ? 77.113 11.917 16.030 1.00 16.75 133 ALA A N 1
ATOM 947 C CA . ALA A 1 133 ? 76.755 12.619 17.246 1.00 15.42 133 ALA A CA 1
ATOM 948 C C . ALA A 1 133 ? 77.986 13.280 17.852 1.00 15.33 133 ALA A C 1
ATOM 949 O O . ALA A 1 133 ? 79.059 12.692 17.882 1.00 11.18 133 ALA A O 1
ATOM 951 N N . GLY A 1 134 ? 77.822 14.483 18.335 1.00 15.40 134 GLY A N 1
ATOM 952 C CA . GLY A 1 134 ? 78.729 15.205 19.188 1.00 19.01 134 GLY A CA 1
ATOM 953 C C . GLY A 1 134 ? 80.024 15.507 18.449 1.00 21.21 134 GLY A C 1
ATOM 954 O O . GLY A 1 134 ? 81.072 15.591 19.082 1.00 23.96 134 GLY A O 1
ATOM 955 N N . SER A 1 135 ? 79.907 15.669 17.141 1.00 17.08 135 SER A N 1
ATOM 956 C CA . SER A 1 135 ? 81.039 15.763 16.235 1.00 14.57 135 SER A CA 1
ATOM 957 C C . SER A 1 135 ? 81.102 17.134 15.580 1.00 18.33 135 SER A C 1
ATOM 958 O O . SER A 1 135 ? 80.047 17.759 15.393 1.00 20.98 135 SER A O 1
ATOM 961 N N . ASP A 1 136 ? 82.298 17.618 15.260 1.00 13.32 136 ASP A N 1
ATOM 962 C CA . ASP A 1 136 ? 82.515 18.931 14.682 1.00 12.62 136 ASP A CA 1
ATOM 963 C C . ASP A 1 136 ? 83.533 18.891 13.562 1.00 9.34 136 ASP A C 1
ATOM 964 O O . ASP A 1 136 ? 84.628 18.370 13.758 1.00 17.11 136 ASP A O 1
ATOM 969 N N . TYR A 1 137 ? 83.209 19.427 12.406 1.00 9.56 137 TYR A N 1
ATOM 970 C CA . TYR A 1 137 ? 84.052 19.408 11.221 1.00 11.58 137 TYR A CA 1
ATOM 971 C C . TYR A 1 137 ? 84.378 17.969 10.854 1.00 13.96 137 TYR A C 1
ATOM 972 O O . TYR A 1 137 ? 85.508 17.517 10.960 1.00 16.75 137 TYR A O 1
ATOM 981 N N . LEU A 1 138 ? 83.330 17.264 10.441 1.00 13.81 138 LEU A N 1
ATOM 982 C CA . LEU A 1 138 ? 83.428 15.893 9.992 1.00 17.09 138 LEU A CA 1
ATOM 983 C C . LEU A 1 138 ? 83.069 15.799 8.515 1.00 14.28 138 LEU A C 1
ATOM 984 O O . LEU A 1 138 ? 81.997 16.241 8.112 1.00 15.43 138 LEU A O 1
ATOM 989 N N . THR A 1 139 ? 83.935 15.240 7.696 1.00 12.35 139 THR A N 1
ATOM 990 C CA . THR A 1 139 ? 83.609 14.976 6.297 1.00 11.43 139 THR A CA 1
ATOM 991 C C . THR A 1 139 ? 83.403 13.489 6.061 1.00 13.08 139 THR A C 1
ATOM 992 O O . THR A 1 139 ? 84.289 12.676 6.365 1.00 14.51 139 THR A O 1
ATOM 996 N N . LEU A 1 140 ? 82.255 13.128 5.510 1.00 7.08 140 LEU A N 1
ATOM 997 C CA . LEU A 1 140 ? 82.053 11.750 5.097 1.00 9.78 140 LEU A CA 1
ATOM 998 C C . LEU A 1 140 ? 82.003 11.726 3.579 1.00 9.03 140 LEU A C 1
ATOM 999 O O . LEU A 1 140 ? 81.076 12.264 2.967 1.00 15.20 140 LEU A O 1
ATOM 1004 N N . LYS A 1 141 ? 83.011 11.150 2.931 1.00 8.88 141 LYS A N 1
ATOM 1005 C CA . LYS A 1 141 ? 82.966 11.223 1.467 1.00 14.85 141 LYS A CA 1
ATOM 1006 C C . LYS A 1 141 ? 83.163 9.897 0.750 1.00 14.39 141 LYS A C 1
ATOM 1007 O O . LYS A 1 141 ? 83.922 9.025 1.179 1.00 13.92 141 LYS A O 1
ATOM 1013 N N . ASP A 1 142 ? 82.464 9.804 -0.376 1.00 12.30 142 ASP A N 1
ATOM 1014 C CA . ASP A 1 142 ? 82.476 8.639 -1.244 1.00 15.16 142 ASP A CA 1
ATOM 1015 C C . ASP A 1 142 ? 82.156 7.367 -0.476 1.00 10.68 142 ASP A C 1
ATOM 1016 O O . ASP A 1 142 ? 82.869 6.360 -0.581 1.00 14.51 142 ASP A O 1
ATOM 1021 N N . ILE A 1 143 ? 81.100 7.426 0.322 1.00 9.08 143 ILE A N 1
ATOM 1022 C CA . ILE A 1 143 ? 80.721 6.282 1.126 1.00 11.74 143 ILE A CA 1
ATOM 1023 C C . ILE A 1 143 ? 79.628 5.527 0.360 1.00 16.82 143 ILE A C 1
ATOM 1024 O O . ILE A 1 143 ? 78.683 6.170 -0.103 1.00 16.28 143 ILE A O 1
ATOM 1029 N N . THR A 1 144 ? 79.785 4.221 0.248 1.00 14.63 144 THR A N 1
ATOM 1030 C CA . THR A 1 144 ? 78.839 3.346 -0.412 1.00 15.90 144 THR A CA 1
ATOM 1031 C C . THR A 1 144 ? 78.194 2.403 0.605 1.00 18.01 144 THR A C 1
ATOM 1032 O O . THR A 1 144 ? 78.906 1.700 1.317 1.00 12.27 144 THR A O 1
ATOM 1036 N N . ILE A 1 145 ? 76.866 2.450 0.656 1.00 13.99 145 ILE A N 1
ATOM 1037 C CA . ILE A 1 145 ? 76.073 1.647 1.563 1.00 13.88 145 ILE A CA 1
ATOM 1038 C C . ILE A 1 145 ? 75.098 0.830 0.727 1.00 15.23 145 ILE A C 1
ATOM 1039 O O . ILE A 1 145 ? 74.203 1.370 0.085 1.00 13.81 145 ILE A O 1
ATOM 1044 N N . ASP A 1 146 ? 75.321 -0.467 0.733 1.00 13.35 146 ASP A N 1
ATOM 1045 C CA . ASP A 1 146 ? 74.525 -1.357 -0.090 1.00 14.05 146 ASP A CA 1
ATOM 1046 C C . ASP A 1 146 ? 73.711 -2.290 0.787 1.00 14.01 146 ASP A C 1
ATOM 1047 O O . ASP A 1 146 ? 74.166 -3.349 1.191 1.00 14.34 146 ASP A O 1
ATOM 1052 N N . ASN A 1 147 ? 72.471 -1.893 1.034 1.00 17.22 147 ASN A N 1
ATOM 1053 C CA . ASN A 1 147 ? 71.570 -2.798 1.726 1.00 12.41 147 ASN A CA 1
ATOM 1054 C C . ASN A 1 147 ? 70.506 -3.314 0.770 1.00 11.49 147 ASN A C 1
ATOM 1055 O O . ASN A 1 147 ? 69.420 -3.616 1.258 1.00 13.22 147 ASN A O 1
ATOM 1060 N N . SER A 1 148 ? 70.813 -3.385 -0.516 1.00 13.18 148 SER A N 1
ATOM 1061 C CA . SER A 1 148 ? 69.810 -3.767 -1.504 1.00 18.98 148 SER A CA 1
ATOM 1062 C C . SER A 1 148 ? 69.225 -5.146 -1.229 1.00 17.15 148 SER A C 1
ATOM 1063 O O . SER A 1 148 ? 68.068 -5.411 -1.557 1.00 13.00 148 SER A O 1
ATOM 1066 N N . ASP A 1 149 ? 69.968 -6.038 -0.588 1.00 14.95 149 ASP A N 1
ATOM 1067 C CA . ASP A 1 149 ? 69.397 -7.341 -0.280 1.00 17.90 149 ASP A CA 1
ATOM 1068 C C . ASP A 1 149 ? 68.256 -7.225 0.720 1.00 17.62 149 ASP A C 1
ATOM 1069 O O . ASP A 1 149 ? 67.441 -8.134 0.864 1.00 20.71 149 ASP A O 1
ATOM 1074 N N . GLY A 1 150 ? 68.197 -6.120 1.459 1.00 19.95 150 GLY A N 1
ATOM 1075 C CA . GLY A 1 150 ? 67.184 -5.982 2.490 1.00 14.73 150 GLY A CA 1
ATOM 1076 C C . GLY A 1 150 ? 65.808 -5.708 1.922 1.00 10.98 150 GLY A C 1
ATOM 1077 O O . GLY A 1 150 ? 64.844 -5.861 2.664 1.00 15.03 150 GLY A O 1
ATOM 1078 N N . ASP A 1 151 ? 65.724 -5.300 0.663 1.00 13.92 151 ASP A N 1
ATOM 1079 C CA . ASP A 1 151 ? 64.446 -4.909 0.082 1.00 21.94 151 ASP A CA 1
ATOM 1080 C C . ASP A 1 151 ? 63.426 -6.048 0.163 1.00 26.36 151 ASP A C 1
ATOM 1081 O O . ASP A 1 151 ? 62.274 -5.844 0.571 1.00 27.26 151 ASP A O 1
ATOM 1086 N N . ASP A 1 152 ? 63.869 -7.239 -0.222 1.00 28.22 152 ASP A N 1
ATOM 1087 C CA . ASP A 1 152 ? 62.992 -8.408 -0.179 1.00 37.48 152 ASP A CA 1
ATOM 1088 C C . ASP A 1 152 ? 63.347 -9.369 0.946 1.00 35.96 152 ASP A C 1
ATOM 1089 O O . ASP A 1 152 ? 63.034 -10.567 0.876 1.00 40.95 152 ASP A O 1
ATOM 1094 N N . ASN A 1 153 ? 64.019 -8.901 1.997 1.00 25.03 153 ASN A N 1
ATOM 1095 C CA . ASN A 1 153 ? 64.418 -9.832 3.043 1.00 22.93 153 ASN A CA 1
ATOM 1096 C C . ASN A 1 153 ? 64.247 -9.243 4.431 1.00 20.74 153 ASN A C 1
ATOM 1097 O O . ASN A 1 153 ? 64.912 -9.626 5.401 1.00 25.12 153 ASN A O 1
ATOM 1102 N N . GLY A 1 154 ? 63.311 -8.312 4.560 1.00 21.07 154 GLY A N 1
ATOM 1103 C CA . GLY A 1 154 ? 62.967 -7.799 5.869 1.00 19.88 154 GLY A CA 1
ATOM 1104 C C . GLY A 1 154 ? 63.809 -6.664 6.403 1.00 17.49 154 GLY A C 1
ATOM 1105 O O . GLY A 1 154 ? 63.643 -6.331 7.584 1.00 17.18 154 GLY A O 1
ATOM 1106 N N . GLY A 1 155 ? 64.665 -6.059 5.591 1.00 19.54 155 GLY A N 1
ATOM 1107 C CA . GLY A 1 155 ? 65.412 -4.860 5.974 1.00 22.42 155 GLY A CA 1
ATOM 1108 C C . GLY A 1 155 ? 64.485 -3.707 6.346 1.00 19.40 155 GLY A C 1
ATOM 1109 O O . GLY A 1 155 ? 63.527 -3.439 5.616 1.00 20.34 155 GLY A O 1
ATOM 1110 N N . HIS A 1 156 ? 64.732 -3.058 7.471 1.00 18.30 156 HIS A N 1
ATOM 1111 C CA . HIS A 1 156 ? 63.898 -2.027 8.068 1.00 18.97 156 HIS A CA 1
ATOM 1112 C C . HIS A 1 156 ? 64.727 -1.123 8.982 1.00 17.31 156 HIS A C 1
ATOM 1113 O O . HIS A 1 156 ? 65.639 -1.569 9.681 1.00 12.73 156 HIS A O 1
ATOM 1120 N N . ASN A 1 157 ? 64.453 0.180 8.974 1.00 13.35 157 ASN A N 1
ATOM 1121 C CA . ASN A 1 157 ? 65.205 1.131 9.783 1.00 12.42 157 ASN A CA 1
ATOM 1122 C C . ASN A 1 157 ? 66.695 1.083 9.475 1.00 12.04 157 ASN A C 1
ATOM 1123 O O . ASN A 1 157 ? 67.525 1.205 10.372 1.00 14.30 157 ASN A O 1
ATOM 1128 N N . THR A 1 158 ? 67.066 0.933 8.211 1.00 14.11 158 THR A N 1
ATOM 1129 C CA . THR A 1 158 ? 68.464 0.898 7.804 1.00 13.93 158 THR A CA 1
ATOM 1130 C C . THR A 1 158 ? 68.955 2.254 7.305 1.00 12.39 158 THR A C 1
ATOM 1131 O O . THR A 1 158 ? 69.647 2.317 6.282 1.00 12.47 158 THR A O 1
ATOM 1135 N N . ASP A 1 159 ? 68.613 3.310 8.028 1.00 12.28 159 ASP A N 1
ATOM 1136 C CA . ASP A 1 159 ? 69.016 4.692 7.826 1.00 13.04 159 ASP A CA 1
ATOM 1137 C C . ASP A 1 159 ? 70.486 4.799 7.411 1.00 11.24 159 ASP A C 1
ATOM 1138 O O . ASP A 1 159 ? 71.280 4.193 8.123 1.00 13.31 159 ASP A O 1
ATOM 1143 N N . ALA A 1 160 ? 70.854 5.542 6.376 1.00 7.65 160 ALA A N 1
ATOM 1144 C CA . ALA A 1 160 ? 72.265 5.617 6.018 1.00 9.56 160 ALA A CA 1
ATOM 1145 C C . ALA A 1 160 ? 73.018 6.548 6.973 1.00 11.85 160 ALA A C 1
ATOM 1146 O O . ALA A 1 160 ? 74.020 6.157 7.563 1.00 12.93 160 ALA A O 1
ATOM 1148 N N . PHE A 1 161 ? 72.564 7.783 7.137 1.00 11.49 161 PHE A N 1
ATOM 1149 C CA . PHE A 1 161 ? 73.171 8.773 8.012 1.00 12.38 161 PHE A CA 1
ATOM 1150 C C . PHE A 1 161 ? 72.177 9.414 8.969 1.00 13.34 161 PHE A C 1
ATOM 1151 O O . PHE A 1 161 ? 71.304 10.176 8.545 1.00 13.73 161 PHE A O 1
ATOM 1159 N N . ASP A 1 162 ? 72.304 9.124 10.239 1.00 10.46 162 ASP A N 1
ATOM 1160 C CA . ASP A 1 162 ? 71.545 9.768 11.299 1.00 14.67 162 ASP A CA 1
ATOM 1161 C C . ASP A 1 162 ? 72.423 10.799 12.001 1.00 14.69 162 ASP A C 1
ATOM 1162 O O . ASP A 1 162 ? 73.426 10.412 12.614 1.00 15.57 162 ASP A O 1
ATOM 1167 N N . ILE A 1 163 ? 72.090 12.076 11.906 1.00 11.55 163 ILE A N 1
ATOM 1168 C CA . ILE A 1 163 ? 72.891 13.133 12.508 1.00 12.30 163 ILE A CA 1
ATOM 1169 C C . ILE A 1 163 ? 72.178 13.877 13.629 1.00 16.14 163 ILE A C 1
ATOM 1170 O O . ILE A 1 163 ? 71.021 14.284 13.549 1.00 12.01 163 ILE A O 1
ATOM 1175 N N . GLY A 1 164 ? 72.919 14.053 14.714 1.00 11.82 164 GLY A N 1
ATOM 1176 C CA . GLY A 1 164 ? 72.556 14.806 15.880 1.00 10.50 164 GLY A CA 1
ATOM 1177 C C . GLY A 1 164 ? 73.779 15.457 16.513 1.00 14.55 164 GLY A C 1
ATOM 1178 O O . GLY A 1 164 ? 74.915 15.032 16.329 1.00 14.28 164 GLY A O 1
ATOM 1179 N N . THR A 1 165 ? 73.575 16.515 17.239 1.00 11.58 165 THR A N 1
ATOM 1180 C CA . THR A 1 165 ? 74.386 17.344 18.085 1.00 14.51 165 THR A CA 1
ATOM 1181 C C . THR A 1 165 ? 75.765 17.466 17.446 1.00 13.57 165 THR A C 1
ATOM 1182 O O . THR A 1 165 ? 76.786 17.195 18.052 1.00 17.09 165 THR A O 1
ATOM 1186 N N . SER A 1 166 ? 75.755 17.898 16.190 1.00 13.29 166 SER A N 1
ATOM 1187 C CA . SER A 1 166 ? 76.971 18.001 15.407 1.00 12.43 166 SER A CA 1
ATOM 1188 C C . SER A 1 166 ? 76.976 19.294 14.616 1.00 11.29 166 SER A C 1
ATOM 1189 O O . SER A 1 166 ? 75.882 19.790 14.338 1.00 13.58 166 SER A O 1
ATOM 1192 N N . THR A 1 167 ? 78.143 19.816 14.268 1.00 7.62 167 THR A N 1
ATOM 1193 C CA . THR A 1 167 ? 78.203 20.983 13.393 1.00 10.21 167 THR A CA 1
ATOM 1194 C C . THR A 1 167 ? 79.233 20.813 12.290 1.00 13.53 167 THR A C 1
ATOM 1195 O O . THR A 1 167 ? 80.159 20.006 12.455 1.00 14.91 167 THR A O 1
ATOM 1199 N N . TYR A 1 168 ? 79.108 21.516 11.178 1.00 10.84 168 TYR A N 1
ATOM 1200 C CA . TYR A 1 168 ? 80.067 21.438 10.077 1.00 12.21 168 TYR A CA 1
ATOM 1201 C C . TYR A 1 168 ? 80.316 19.989 9.666 1.00 16.49 168 TYR A C 1
ATOM 1202 O O . TYR A 1 168 ? 81.445 19.503 9.623 1.00 15.41 168 TYR A O 1
ATOM 1211 N N . VAL A 1 169 ? 79.220 19.275 9.350 1.00 12.76 169 VAL A N 1
ATOM 1212 C CA . VAL A 1 169 ? 79.441 17.955 8.776 1.00 12.88 169 VAL A CA 1
ATOM 1213 C C . VAL A 1 169 ? 79.053 18.026 7.296 1.00 14.89 169 VAL A C 1
ATOM 1214 O O . VAL A 1 169 ? 78.041 18.593 6.867 1.00 11.44 169 VAL A O 1
ATOM 1218 N N . THR A 1 170 ? 79.962 17.474 6.490 1.00 9.02 170 THR A N 1
ATOM 1219 C CA . THR A 1 170 ? 79.875 17.489 5.044 1.00 8.28 170 THR A CA 1
ATOM 1220 C C . THR A 1 170 ? 79.785 16.046 4.579 1.00 13.15 170 THR A C 1
ATOM 1221 O O . THR A 1 170 ? 80.608 15.239 5.026 1.00 13.43 170 THR A O 1
ATOM 1225 N N . ILE A 1 171 ? 78.790 15.802 3.739 1.00 12.23 171 ILE A N 1
ATOM 1226 C CA . ILE A 1 171 ? 78.633 14.487 3.140 1.00 12.12 171 ILE A CA 1
ATOM 1227 C C . ILE A 1 171 ? 78.621 14.653 1.627 1.00 14.21 171 ILE A C 1
ATOM 1228 O O . ILE A 1 171 ? 77.759 15.381 1.124 1.00 11.21 171 ILE A O 1
ATOM 1233 N N . SER A 1 172 ? 79.588 14.030 0.951 1.00 14.16 172 SER A N 1
ATOM 1234 C CA . SER A 1 172 ? 79.654 14.123 -0.506 1.00 12.07 172 SER A CA 1
ATOM 1235 C C . SER A 1 172 ? 79.900 12.770 -1.165 1.00 11.02 172 SER A C 1
ATOM 1236 O O . SER A 1 172 ? 80.642 11.924 -0.651 1.00 10.15 172 SER A O 1
ATOM 1239 N N . GLY A 1 173 ? 79.274 12.590 -2.321 1.00 10.88 173 GLY A N 1
ATOM 1240 C CA . GLY A 1 173 ? 79.428 11.388 -3.106 1.00 10.91 173 GLY A CA 1
ATOM 1241 C C . GLY A 1 173 ? 78.858 10.154 -2.440 1.00 15.31 173 GLY A C 1
ATOM 1242 O O . GLY A 1 173 ? 79.307 9.052 -2.753 1.00 16.96 173 GLY A O 1
ATOM 1243 N N . ALA A 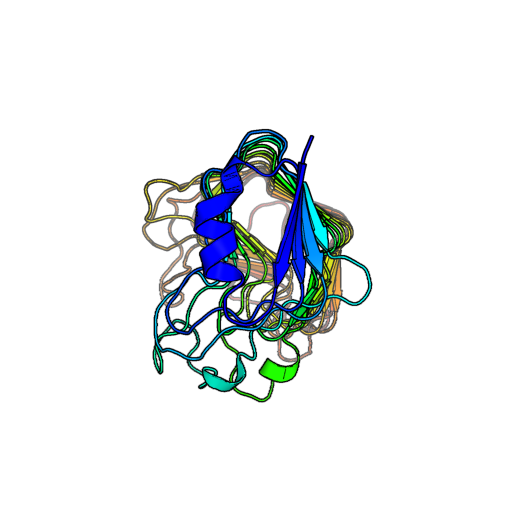1 174 ? 77.881 10.261 -1.537 1.00 14.97 174 ALA A N 1
ATOM 1244 C CA . ALA A 1 174 ? 77.287 9.067 -0.943 1.00 12.02 174 ALA A CA 1
ATOM 1245 C C . ALA A 1 174 ? 76.439 8.312 -1.962 1.00 12.48 174 ALA A C 1
ATOM 1246 O O . ALA A 1 174 ? 75.734 8.929 -2.765 1.00 13.32 174 ALA A O 1
ATOM 1248 N N . THR A 1 175 ? 76.545 6.996 -1.945 1.00 9.82 175 THR A N 1
ATOM 1249 C CA . THR A 1 175 ? 75.708 6.106 -2.728 1.00 11.59 175 THR A CA 1
ATOM 1250 C C . THR A 1 175 ? 75.012 5.165 -1.748 1.00 14.14 175 THR A C 1
ATOM 1251 O O . THR A 1 175 ? 75.716 4.395 -1.108 1.00 9.30 175 THR A O 1
ATOM 1255 N N . VAL A 1 176 ? 73.692 5.262 -1.668 1.00 13.95 176 VAL A N 1
ATOM 1256 C CA . VAL A 1 176 ? 72.921 4.527 -0.677 1.00 12.13 176 VAL A CA 1
ATOM 1257 C C . VAL A 1 176 ? 71.788 3.709 -1.275 1.00 12.96 176 VAL A C 1
ATOM 1258 O O . VAL A 1 176 ? 70.926 4.236 -1.975 1.00 9.97 176 VAL A O 1
ATOM 1262 N N . TYR A 1 177 ? 71.775 2.421 -0.975 1.00 12.23 177 TYR A N 1
ATOM 1263 C CA . TYR A 1 177 ? 70.622 1.573 -1.262 1.00 15.83 177 TYR A CA 1
ATOM 1264 C C . TYR A 1 177 ? 70.107 1.040 0.072 1.00 14.45 177 TYR A C 1
ATOM 1265 O O . TYR A 1 177 ? 70.807 0.274 0.736 1.00 9.13 177 TYR A O 1
ATOM 1274 N N . ASN A 1 178 ? 68.930 1.491 0.502 1.00 8.51 178 ASN A N 1
ATOM 1275 C CA . ASN A 1 178 ? 68.524 1.128 1.869 1.00 9.49 178 ASN A CA 1
ATOM 1276 C C . ASN A 1 178 ? 67.003 1.138 1.980 1.00 11.57 178 ASN A C 1
ATOM 1277 O O . ASN A 1 178 ? 66.366 1.162 0.929 1.00 15.31 178 ASN A O 1
ATOM 1282 N N . GLN A 1 179 ? 66.452 1.107 3.185 1.00 12.62 179 GLN A N 1
ATOM 1283 C CA . GLN A 1 179 ? 65.016 0.968 3.389 1.00 15.23 179 GLN A CA 1
ATOM 1284 C C . GLN A 1 179 ? 64.489 1.992 4.383 1.00 12.06 179 GLN A C 1
ATOM 1285 O O . GLN A 1 179 ? 63.402 1.834 4.934 1.00 16.33 179 GLN A O 1
ATOM 1291 N N . ASP A 1 180 ? 65.256 3.027 4.674 1.00 12.38 180 ASP A N 1
ATOM 1292 C CA . ASP A 1 180 ? 64.797 4.101 5.549 1.00 8.27 180 ASP A CA 1
ATOM 1293 C C . ASP A 1 180 ? 65.430 5.400 5.071 1.00 8.11 180 ASP A C 1
ATOM 1294 O O . ASP A 1 180 ? 65.845 5.441 3.916 1.00 11.65 180 ASP A O 1
ATOM 1299 N N . ASP A 1 181 ? 65.483 6.397 5.932 1.00 11.20 181 ASP A N 1
ATOM 1300 C CA . ASP A 1 181 ? 66.017 7.691 5.514 1.00 11.31 181 ASP A CA 1
ATOM 1301 C C . ASP A 1 181 ? 67.430 7.539 4.953 1.00 10.19 181 ASP A C 1
ATOM 1302 O O . ASP A 1 181 ? 68.282 6.844 5.499 1.00 12.14 181 ASP A O 1
ATOM 1307 N N . CYS A 1 182 ? 67.672 8.213 3.844 1.00 8.08 182 CYS A N 1
ATOM 1308 C CA . CYS A 1 182 ? 69.027 8.344 3.327 1.00 8.99 182 CYS A CA 1
ATOM 1309 C C . CYS A 1 182 ? 69.861 9.245 4.237 1.00 12.24 182 CYS A C 1
ATOM 1310 O O . CYS A 1 182 ? 71.003 8.956 4.564 1.00 11.71 182 CYS A O 1
ATOM 1313 N N . VAL A 1 183 ? 69.258 10.357 4.639 1.00 9.83 183 VAL A N 1
ATOM 1314 C CA . VAL A 1 183 ? 69.790 11.214 5.677 1.00 8.47 183 VAL A CA 1
ATOM 1315 C C . VAL A 1 183 ? 68.631 11.592 6.595 1.00 9.22 183 VAL A C 1
ATOM 1316 O O . VAL A 1 183 ? 67.543 11.842 6.082 1.00 8.98 183 VAL A O 1
ATOM 1320 N N . ALA A 1 184 ? 68.884 11.607 7.888 1.00 11.06 184 ALA A N 1
ATOM 1321 C CA . ALA A 1 184 ? 67.975 12.194 8.867 1.00 13.89 184 ALA A CA 1
ATOM 1322 C C . ALA A 1 184 ? 68.755 13.168 9.747 1.00 15.71 184 ALA A C 1
ATOM 1323 O O . ALA A 1 184 ? 69.617 12.748 10.515 1.00 15.53 184 ALA A O 1
ATOM 1325 N N . VAL A 1 185 ? 68.485 14.461 9.651 1.00 15.16 185 VAL A N 1
ATOM 1326 C CA . VAL A 1 185 ? 69.086 15.410 10.596 1.00 15.36 185 VAL A CA 1
ATOM 1327 C C . VAL A 1 185 ? 68.135 15.676 11.759 1.00 14.84 185 VAL A C 1
ATOM 1328 O O . VAL A 1 185 ? 67.103 16.346 11.610 1.00 16.35 185 VAL A O 1
ATOM 1332 N N . ASN A 1 186 ? 68.446 15.149 12.934 1.00 13.18 186 ASN A N 1
ATOM 1333 C CA . ASN A 1 186 ? 67.589 15.272 14.100 1.00 14.55 186 ASN A CA 1
ATOM 1334 C C . ASN A 1 186 ? 67.870 16.588 14.815 1.00 15.85 186 ASN A C 1
ATOM 1335 O O . ASN A 1 186 ? 67.014 17.200 15.448 1.00 17.69 186 ASN A O 1
ATOM 1340 N N . SER A 1 187 ? 69.110 17.035 14.687 1.00 11.20 187 SER A N 1
ATOM 1341 C CA . SER A 1 187 ? 69.548 18.332 15.178 1.00 10.92 187 SER A CA 1
ATOM 1342 C C . SER A 1 18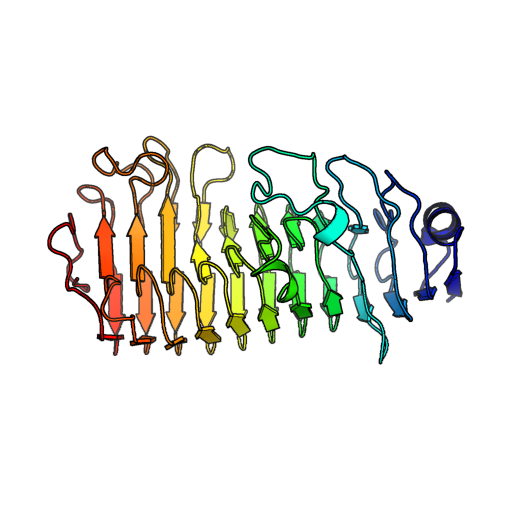7 ? 70.974 18.583 14.697 1.00 12.04 187 SER A C 1
ATOM 1343 O O . SER A 1 187 ? 71.716 17.638 14.431 1.00 14.15 187 SER A O 1
ATOM 1346 N N . GLY A 1 188 ? 71.379 19.839 14.608 1.00 14.76 188 GLY A N 1
ATOM 1347 C CA . GLY A 1 188 ? 72.738 20.092 14.133 1.00 14.67 188 GLY A CA 1
ATOM 1348 C C . GLY A 1 188 ? 72.779 21.370 13.329 1.00 14.15 188 GLY A C 1
ATOM 1349 O O . GLY A 1 188 ? 71.727 21.906 12.950 1.00 13.63 188 GLY A O 1
ATOM 1350 N N . GLU A 1 189 ? 73.988 21.881 13.086 1.00 11.46 189 GLU A N 1
ATOM 1351 C CA . GLU A 1 189 ? 74.103 23.126 12.327 1.00 9.42 189 GLU A CA 1
ATOM 1352 C C . GLU A 1 189 ? 75.197 22.999 11.276 1.00 11.83 189 GLU A C 1
ATOM 1353 O O . GLU A 1 189 ? 76.201 22.327 11.511 1.00 15.47 189 GLU A O 1
ATOM 1359 N N . ASN A 1 190 ? 75.000 23.688 10.158 1.00 9.59 190 ASN A N 1
ATOM 1360 C CA . ASN A 1 190 ? 76.004 23.787 9.107 1.00 11.43 190 ASN A CA 1
ATOM 1361 C C . ASN A 1 190 ? 76.284 22.399 8.550 1.00 12.80 190 ASN A C 1
ATOM 1362 O O . ASN A 1 190 ? 77.379 21.873 8.705 1.00 14.43 190 ASN A O 1
ATOM 1367 N N . ILE A 1 191 ? 75.254 21.795 7.946 1.00 16.13 191 ILE A N 1
ATOM 1368 C CA . ILE A 1 191 ? 75.308 20.448 7.384 1.00 11.86 191 ILE A CA 1
ATOM 1369 C C . ILE A 1 191 ? 75.204 20.559 5.865 1.00 13.88 191 ILE A C 1
ATOM 1370 O O . ILE A 1 191 ? 74.339 21.259 5.335 1.00 12.51 191 ILE A O 1
ATOM 1375 N N . TYR A 1 192 ? 76.081 19.865 5.157 1.00 14.30 192 TYR A N 1
ATOM 1376 C CA . TYR A 1 192 ? 76.137 19.966 3.703 1.00 13.36 192 TYR A CA 1
ATOM 1377 C C . TYR A 1 192 ? 76.147 18.569 3.090 1.00 13.64 192 TYR A C 1
ATOM 1378 O O . TYR A 1 192 ? 76.969 17.724 3.434 1.00 13.93 192 TYR A O 1
ATOM 1387 N N . PHE A 1 193 ? 75.213 18.300 2.189 1.00 8.76 193 PHE A N 1
ATOM 1388 C CA . PHE A 1 193 ? 75.101 16.993 1.550 1.00 13.76 193 PHE A CA 1
ATOM 1389 C C . PHE A 1 193 ? 75.172 17.221 0.051 1.00 14.58 193 PHE A C 1
ATOM 1390 O O . PHE A 1 193 ? 74.299 17.953 -0.432 1.00 14.24 193 PHE A O 1
ATOM 1398 N N . SER A 1 194 ? 76.146 16.674 -0.677 1.00 9.52 194 SER A N 1
ATOM 1399 C CA . SER A 1 194 ? 76.147 16.936 -2.116 1.00 9.58 194 SER A CA 1
ATOM 1400 C C . SER A 1 194 ? 76.570 15.698 -2.905 1.00 8.31 194 SER A C 1
ATOM 1401 O O . SER A 1 194 ? 77.268 14.840 -2.375 1.00 8.62 194 SER A O 1
ATOM 1404 N N . GLY A 1 195 ? 76.144 15.619 -4.162 1.00 10.93 195 GLY A N 1
ATOM 1405 C CA . GLY A 1 195 ? 76.552 14.564 -5.069 1.00 10.05 195 GLY A CA 1
ATOM 1406 C C . GLY A 1 195 ? 76.124 13.180 -4.637 1.00 12.25 195 GLY A C 1
ATOM 1407 O O . GLY A 1 195 ? 76.774 12.176 -4.924 1.00 19.16 195 GLY A O 1
ATOM 1408 N N . GLY A 1 196 ? 75.031 13.032 -3.921 1.00 12.19 196 GLY A N 1
ATOM 1409 C CA . GLY A 1 196 ? 74.441 11.874 -3.360 1.00 9.10 196 GLY A CA 1
ATOM 1410 C C . GLY A 1 196 ? 73.438 11.195 -4.275 1.00 11.04 196 GLY A C 1
ATOM 1411 O O . GLY A 1 196 ? 72.765 11.806 -5.103 1.00 10.81 196 GLY A O 1
ATOM 1412 N N . TYR A 1 197 ? 73.348 9.879 -4.095 1.00 10.81 197 TYR A N 1
ATOM 1413 C CA . TYR A 1 197 ? 72.389 9.046 -4.821 1.00 13.04 197 TYR A CA 1
ATOM 1414 C C . TYR A 1 197 ? 71.662 8.163 -3.821 1.00 10.84 197 TYR A C 1
ATOM 1415 O O . TYR A 1 197 ? 72.245 7.255 -3.220 1.00 11.24 197 TYR A O 1
ATOM 1424 N N . CYS A 1 198 ? 70.393 8.436 -3.603 1.00 9.64 198 CYS A N 1
ATOM 1425 C CA . CYS A 1 198 ? 69.628 7.739 -2.579 1.00 12.46 198 CYS A CA 1
ATOM 1426 C C . CYS A 1 198 ? 68.572 6.862 -3.223 1.00 12.25 198 CYS A C 1
ATOM 1427 O O . CYS A 1 198 ? 67.655 7.392 -3.846 1.00 17.05 198 CYS A O 1
ATOM 1430 N N . SER A 1 199 ? 68.697 5.559 -3.051 1.00 12.36 199 SER A N 1
ATOM 1431 C CA . SER A 1 199 ? 67.762 4.654 -3.703 1.00 11.30 199 SER A CA 1
ATOM 1432 C C . SER A 1 199 ? 67.091 3.797 -2.643 1.00 15.84 199 SER A C 1
ATOM 1433 O O . SER A 1 199 ? 67.791 3.350 -1.729 1.00 13.68 199 SER A O 1
ATOM 1436 N N . GLY A 1 200 ? 65.790 3.600 -2.798 1.00 14.40 200 GLY A N 1
ATOM 1437 C CA . GLY A 1 200 ? 65.030 2.646 -2.039 1.00 10.94 200 GLY A CA 1
ATOM 1438 C C . GLY A 1 200 ? 64.539 3.014 -0.669 1.00 12.16 200 GLY A C 1
ATOM 1439 O O . GLY A 1 200 ? 63.730 2.275 -0.095 1.00 13.87 200 GLY A O 1
ATOM 1440 N N . GLY A 1 201 ? 65.000 4.121 -0.092 1.00 12.44 201 GLY A N 1
ATOM 1441 C CA . GLY A 1 201 ? 64.661 4.464 1.270 1.00 12.14 201 GLY A CA 1
ATOM 1442 C C . GLY A 1 201 ? 63.531 5.477 1.344 1.00 15.21 201 GLY A C 1
ATOM 1443 O O . GLY A 1 201 ? 62.595 5.496 0.545 1.00 13.30 201 GLY A O 1
ATOM 1444 N N . HIS A 1 202 ? 63.615 6.338 2.350 1.00 11.70 202 HIS A N 1
ATOM 1445 C CA . HIS A 1 202 ? 62.532 7.272 2.645 1.00 12.72 202 HIS A CA 1
ATOM 1446 C C . HIS A 1 202 ? 62.903 8.729 2.398 1.00 12.34 202 HIS A C 1
ATOM 1447 O O . HIS A 1 202 ? 62.175 9.582 2.894 1.00 15.16 202 HIS A O 1
ATOM 1454 N N . GLY A 1 203 ? 63.975 9.020 1.666 1.00 12.93 203 GLY A N 1
ATOM 1455 C CA . GLY A 1 203 ? 64.292 10.366 1.224 1.00 10.65 203 GLY A CA 1
ATOM 1456 C C . GLY A 1 203 ? 65.393 11.057 2.006 1.00 11.16 203 GLY A C 1
ATOM 1457 O O . GLY A 1 203 ? 66.085 10.426 2.810 1.00 9.58 203 GLY A O 1
ATOM 1458 N N . LEU A 1 204 ? 65.530 12.353 1.738 1.00 12.52 204 LEU A N 1
ATOM 1459 C CA . LEU A 1 204 ? 66.460 13.249 2.414 1.00 10.20 204 LEU A CA 1
ATOM 1460 C C . LEU A 1 204 ? 65.718 14.080 3.447 1.00 10.77 204 LEU A C 1
ATOM 1461 O O . LEU A 1 204 ? 65.014 15.011 3.067 1.00 11.94 204 LEU A O 1
ATOM 1466 N N . SER A 1 205 ? 65.829 13.755 4.728 1.00 12.46 205 SER A N 1
ATOM 1467 C CA . SER A 1 205 ? 64.931 14.241 5.749 1.00 11.47 205 SER A CA 1
ATOM 1468 C C . SER A 1 205 ? 65.580 15.136 6.803 1.00 14.40 205 SER A C 1
ATOM 1469 O O . SER A 1 205 ? 66.644 14.843 7.326 1.00 9.70 205 SER A O 1
ATOM 1472 N N . ILE A 1 206 ? 64.871 16.213 7.114 1.00 11.85 206 ILE A N 1
ATOM 1473 C CA . ILE A 1 206 ? 65.072 16.974 8.333 1.00 15.43 206 ILE A CA 1
ATOM 1474 C C . ILE A 1 206 ? 64.151 16.380 9.388 1.00 15.12 206 ILE A C 1
ATOM 1475 O O . ILE A 1 206 ? 62.939 16.424 9.154 1.00 12.98 206 ILE A O 1
ATOM 1480 N N . GLY A 1 207 ? 64.668 15.847 10.490 1.00 12.57 207 GLY A N 1
ATOM 1481 C CA . GLY A 1 207 ? 63.713 15.330 11.431 1.00 15.69 207 GLY A CA 1
ATOM 1482 C C . GLY A 1 207 ? 63.949 13.871 11.772 1.00 18.09 207 GLY A C 1
ATOM 1483 O O . GLY A 1 207 ? 64.759 13.260 11.079 1.00 22.29 207 GLY A O 1
ATOM 1484 N N . SER A 1 208 ? 63.260 13.400 12.805 1.00 13.95 208 SER A N 1
ATOM 1485 C CA . SER A 1 208 ? 62.270 14.213 13.493 1.00 18.02 208 SER A CA 1
ATOM 1486 C C . SER A 1 208 ? 62.837 15.138 14.559 1.00 16.91 208 SER A C 1
ATOM 1487 O O . SER A 1 208 ? 63.713 14.839 15.362 1.00 19.90 208 SER A O 1
ATOM 1490 N N . VAL A 1 209 ? 62.322 16.366 14.519 1.00 12.28 209 VAL A N 1
ATOM 1491 C CA . VAL A 1 209 ? 62.833 17.432 15.386 1.00 13.23 209 VAL A CA 1
ATOM 1492 C C . VAL A 1 209 ? 61.887 17.609 16.567 1.00 15.30 209 VAL A C 1
ATOM 1493 O O . VAL A 1 209 ? 60.677 17.697 16.335 1.00 12.11 209 VAL A O 1
ATOM 1497 N N . GLY A 1 210 ? 62.431 17.645 17.775 1.00 14.40 210 GLY A N 1
ATOM 1498 C CA . GLY A 1 210 ? 61.673 17.964 18.974 1.00 12.55 210 GLY A CA 1
ATOM 1499 C C . GLY A 1 210 ? 61.580 16.835 19.976 1.00 10.82 210 GLY A C 1
ATOM 1500 O O . GLY A 1 210 ? 61.651 15.675 19.579 1.00 12.32 210 GLY A O 1
ATOM 1501 N N . GLY A 1 211 ? 61.419 17.163 21.249 1.00 10.76 211 GLY A N 1
ATOM 1502 C CA . GLY A 1 211 ? 61.244 16.211 22.316 1.00 14.35 211 GLY A CA 1
ATOM 1503 C C . GLY A 1 211 ? 62.520 15.729 22.967 1.00 19.18 211 GLY A C 1
ATOM 1504 O O . GLY A 1 211 ? 62.503 14.760 23.736 1.00 21.85 211 GLY A O 1
ATOM 1505 N N . ARG A 1 212 ? 63.633 16.360 22.637 1.00 19.57 212 ARG A N 1
ATOM 1506 C CA . ARG A 1 212 ? 64.933 16.097 23.220 1.00 24.19 212 ARG A CA 1
ATOM 1507 C C . ARG A 1 212 ? 65.546 17.457 23.577 1.00 18.99 212 ARG A C 1
ATOM 1508 O O . ARG A 1 212 ? 65.043 18.454 23.075 1.00 14.51 212 ARG A O 1
ATOM 1516 N N . SER A 1 213 ? 66.605 17.509 24.374 1.00 21.76 213 SER A N 1
ATOM 1517 C CA . SER A 1 213 ? 67.200 18.818 24.684 1.00 24.03 213 SER A CA 1
ATOM 1518 C C . SER A 1 213 ? 67.882 19.421 23.460 1.00 19.31 213 SER A C 1
ATOM 1519 O O . SER A 1 213 ? 68.098 20.624 23.397 1.00 19.91 213 SER A O 1
ATOM 1522 N N . ASP A 1 214 ? 68.219 18.590 22.478 1.00 22.07 214 ASP A N 1
ATOM 1523 C CA . ASP A 1 214 ? 68.793 19.029 21.212 1.00 19.27 214 ASP A CA 1
ATOM 1524 C C . ASP A 1 214 ? 67.698 19.170 20.164 1.00 13.36 214 ASP A C 1
ATOM 1525 O O . ASP A 1 214 ? 67.357 18.179 19.523 1.00 10.30 214 ASP A O 1
ATOM 1530 N N . ASN A 1 215 ? 67.132 20.360 19.970 1.00 12.56 215 ASN A N 1
ATOM 1531 C CA . ASN A 1 215 ? 65.977 20.411 19.068 1.00 18.60 215 ASN A CA 1
ATOM 1532 C C . ASN A 1 215 ? 66.075 21.556 18.073 1.00 13.65 215 ASN A C 1
ATOM 1533 O O . ASN A 1 215 ? 65.080 22.079 17.581 1.00 14.79 215 ASN A O 1
ATOM 1538 N N . THR A 1 216 ? 67.298 21.939 17.744 1.00 14.50 216 THR A N 1
ATOM 1539 C CA . THR A 1 216 ? 67.544 22.983 16.773 1.00 12.90 216 THR A CA 1
ATOM 1540 C C . THR A 1 216 ? 68.207 22.405 15.525 1.00 16.05 216 THR A C 1
ATOM 1541 O O . THR A 1 216 ? 69.202 21.702 15.642 1.00 9.76 216 THR A O 1
ATOM 1545 N N . VAL A 1 217 ? 67.654 22.714 14.362 1.00 13.81 217 VAL A N 1
ATOM 1546 C CA . VAL A 1 217 ? 68.249 22.452 13.069 1.00 11.67 217 VAL A CA 1
ATOM 1547 C C . VAL A 1 217 ? 68.413 23.775 12.321 1.00 15.51 217 VAL A C 1
ATOM 1548 O O . VAL A 1 217 ? 67.427 24.499 12.119 1.00 11.51 217 VAL A O 1
ATOM 1552 N N . LYS A 1 218 ? 69.654 24.057 11.925 1.00 13.64 218 LYS A N 1
ATOM 1553 C CA . LYS A 1 218 ? 69.996 25.297 11.245 1.00 15.57 218 LYS A CA 1
ATOM 1554 C C . LYS A 1 218 ? 71.063 25.132 10.173 1.00 14.09 218 LYS A C 1
ATOM 1555 O O . LYS A 1 218 ? 72.117 24.523 10.381 1.00 13.78 218 LYS A O 1
ATOM 1561 N N . ASN A 1 219 ? 70.779 25.739 9.030 1.00 10.84 219 ASN A N 1
ATOM 1562 C CA . ASN A 1 219 ? 71.730 25.802 7.931 1.00 11.38 219 ASN A CA 1
ATOM 1563 C C . ASN A 1 219 ? 72.119 24.407 7.471 1.00 10.56 219 ASN A C 1
ATOM 1564 O O . ASN A 1 219 ? 73.192 23.899 7.777 1.00 12.28 219 ASN A O 1
ATOM 1569 N N . VAL A 1 220 ? 71.211 23.778 6.747 1.00 12.34 220 VAL A N 1
ATOM 1570 C CA . VAL A 1 220 ? 71.493 22.487 6.127 1.00 14.53 220 VAL A CA 1
ATOM 1571 C C . VAL A 1 220 ? 71.181 22.634 4.638 1.00 12.36 220 VAL A C 1
ATOM 1572 O O . VAL A 1 220 ? 70.233 23.313 4.216 1.00 13.38 220 VAL A O 1
ATOM 1576 N N . THR A 1 221 ? 72.028 22.021 3.826 1.00 13.11 221 THR A N 1
ATOM 1577 C CA . THR A 1 221 ? 71.923 22.101 2.379 1.00 12.72 221 THR A CA 1
ATOM 1578 C C . THR A 1 221 ? 72.045 20.716 1.752 1.00 13.27 221 THR A C 1
ATOM 1579 O O . THR A 1 221 ? 73.043 20.039 2.024 1.00 12.54 221 THR A O 1
ATOM 1583 N N . PHE A 1 222 ? 71.059 20.388 0.934 1.00 9.26 222 PHE A N 1
ATOM 1584 C CA . PHE A 1 222 ? 71.106 19.204 0.085 1.00 9.52 222 PHE A CA 1
ATOM 1585 C C . PHE A 1 222 ? 71.193 19.696 -1.353 1.00 9.32 222 PHE A C 1
ATOM 1586 O O . PHE A 1 222 ? 70.353 20.487 -1.764 1.00 11.52 222 PHE A O 1
ATOM 1594 N N . VAL A 1 223 ? 72.193 19.263 -2.101 1.00 10.04 223 VAL A N 1
ATOM 1595 C CA . VAL A 1 223 ? 72.416 19.779 -3.442 1.00 9.66 223 VAL A CA 1
ATOM 1596 C C . VAL A 1 223 ? 72.945 18.685 -4.355 1.00 10.33 223 VAL A C 1
ATOM 1597 O O . VAL A 1 223 ? 73.684 17.789 -3.960 1.00 11.73 223 VAL A O 1
ATOM 1601 N N . ASP A 1 224 ? 72.559 18.778 -5.615 1.00 10.52 224 ASP A N 1
ATOM 1602 C CA . ASP A 1 224 ? 73.058 17.932 -6.686 1.00 13.47 224 ASP A CA 1
ATOM 1603 C C . ASP A 1 224 ? 72.979 16.457 -6.315 1.00 18.27 224 ASP A C 1
ATOM 1604 O O . ASP A 1 224 ? 73.948 15.702 -6.340 1.00 13.41 224 ASP A O 1
ATOM 1613 N N . SER A 1 225 ? 71.755 16.045 -5.981 1.00 15.04 225 SER A N 1
ATOM 1614 C CA . SER A 1 225 ? 71.503 14.688 -5.516 1.00 13.61 225 SER A CA 1
ATOM 1615 C C . SER A 1 225 ? 70.253 14.117 -6.174 1.00 11.34 225 SER A C 1
ATOM 1616 O O . SER A 1 225 ? 69.393 14.858 -6.641 1.00 14.99 225 SER A O 1
ATOM 1619 N N . THR A 1 226 ? 70.202 12.800 -6.235 1.00 14.24 226 THR A N 1
ATOM 1620 C CA . THR A 1 226 ? 69.106 12.048 -6.812 1.00 13.15 226 THR A CA 1
ATOM 1621 C C . THR A 1 226 ? 68.489 11.166 -5.737 1.00 11.89 226 THR A C 1
ATOM 1622 O O . THR A 1 226 ? 69.217 10.515 -4.994 1.00 9.13 226 THR A O 1
ATOM 1626 N N . ILE A 1 227 ? 67.170 11.198 -5.687 1.00 8.42 227 ILE A N 1
ATOM 1627 C CA . ILE A 1 227 ? 66.372 10.322 -4.850 1.00 12.24 227 ILE A CA 1
ATOM 1628 C C . ILE A 1 227 ? 65.459 9.523 -5.787 1.00 15.29 227 ILE A C 1
ATOM 1629 O O . ILE A 1 227 ? 64.643 10.102 -6.499 1.00 13.71 227 ILE A O 1
ATOM 1634 N N . ILE A 1 228 ? 65.642 8.214 -5.765 1.00 12.93 228 ILE A N 1
ATOM 1635 C CA . ILE A 1 228 ? 64.966 7.331 -6.706 1.00 13.47 228 ILE A CA 1
ATOM 1636 C C . ILE A 1 228 ? 64.370 6.126 -5.992 1.00 10.55 228 ILE A C 1
ATOM 1637 O O . ILE A 1 228 ? 64.963 5.584 -5.057 1.00 12.42 228 ILE A O 1
ATOM 1642 N N . ASN A 1 229 ? 63.190 5.713 -6.422 1.00 15.20 229 ASN A N 1
ATOM 1643 C CA . ASN A 1 229 ? 62.516 4.528 -5.908 1.00 15.40 229 ASN A CA 1
ATOM 1644 C C . ASN A 1 229 ? 62.479 4.573 -4.385 1.00 15.04 229 ASN A C 1
ATOM 1645 O O . ASN A 1 229 ? 62.928 3.657 -3.696 1.00 16.85 229 ASN A O 1
ATOM 1650 N N . SER A 1 230 ? 61.961 5.691 -3.903 1.00 10.92 230 SER A N 1
ATOM 1651 C CA . SER A 1 230 ? 61.859 5.992 -2.495 1.00 11.24 230 SER A CA 1
ATOM 1652 C C . SER A 1 230 ? 60.438 6.385 -2.119 1.00 15.53 230 SER A C 1
ATOM 1653 O O . SER A 1 230 ? 59.678 6.838 -2.979 1.00 13.45 230 SER A O 1
ATOM 1656 N N . ASP A 1 231 ? 60.124 6.252 -0.836 1.00 11.36 231 ASP A N 1
ATOM 1657 C CA . ASP A 1 231 ? 58.789 6.559 -0.375 1.00 10.53 231 ASP A CA 1
ATOM 1658 C C . ASP A 1 231 ? 58.523 8.058 -0.429 1.00 14.87 231 ASP A C 1
ATOM 1659 O O . ASP A 1 231 ? 57.425 8.487 -0.777 1.00 13.85 231 ASP A O 1
ATOM 1664 N N . ASN A 1 232 ? 59.539 8.835 -0.053 1.00 13.89 232 ASN A N 1
ATOM 1665 C CA . ASN A 1 232 ? 59.463 10.286 -0.040 1.00 11.88 232 ASN A CA 1
ATOM 1666 C C . ASN A 1 232 ? 60.692 10.897 -0.712 1.00 12.09 232 ASN A C 1
ATOM 1667 O O . ASN A 1 232 ? 61.748 10.259 -0.777 1.00 12.38 232 ASN A O 1
ATOM 1672 N N . GLY A 1 233 ? 60.553 12.137 -1.165 1.00 9.81 233 GLY A N 1
ATOM 1673 C CA . GLY A 1 233 ? 61.717 12.827 -1.727 1.00 10.36 233 GLY A CA 1
ATOM 1674 C C . GLY A 1 233 ? 62.289 13.767 -0.672 1.00 15.71 233 GLY A C 1
ATOM 1675 O O . GLY A 1 233 ? 63.159 13.431 0.126 1.00 15.61 233 GLY A O 1
ATOM 1676 N N . VAL A 1 234 ? 61.756 14.978 -0.666 1.00 14.66 234 VAL A N 1
ATOM 1677 C CA . VAL A 1 234 ? 62.093 15.992 0.318 1.00 13.04 234 VAL A CA 1
ATOM 1678 C C . VAL A 1 234 ? 61.185 15.867 1.524 1.00 14.53 234 VAL A C 1
ATOM 1679 O O . VAL A 1 234 ? 59.958 15.815 1.362 1.00 11.71 234 VAL A O 1
ATOM 1683 N N . ARG A 1 235 ? 61.776 15.817 2.717 1.00 12.71 235 ARG A N 1
ATOM 1684 C CA . ARG A 1 235 ? 60.932 15.635 3.885 1.00 11.32 235 ARG A CA 1
ATOM 1685 C C . ARG A 1 235 ? 61.470 16.350 5.117 1.00 12.76 235 ARG A C 1
ATOM 1686 O O . ARG A 1 235 ? 62.638 16.252 5.451 1.00 11.39 235 ARG A O 1
ATOM 1694 N N . ILE A 1 236 ? 60.562 17.034 5.787 1.00 12.20 236 ILE A N 1
ATOM 1695 C CA . ILE A 1 236 ? 60.741 17.699 7.065 1.00 10.07 236 ILE A CA 1
ATOM 1696 C C . ILE A 1 236 ? 59.679 17.198 8.044 1.00 13.39 236 ILE A C 1
ATOM 1697 O O . ILE A 1 236 ? 58.479 17.342 7.784 1.00 15.27 236 ILE A O 1
ATOM 1702 N N . LYS A 1 237 ? 60.123 16.603 9.133 1.00 11.20 237 LYS A N 1
ATOM 1703 C CA . LYS A 1 237 ? 59.264 16.044 10.155 1.00 12.54 237 LYS A CA 1
ATOM 1704 C C . LYS A 1 237 ? 59.581 16.693 11.501 1.00 13.99 237 LYS A C 1
ATOM 1705 O O . LYS A 1 237 ? 60.720 16.638 11.961 1.00 13.35 237 LYS A O 1
ATOM 1711 N N . THR A 1 238 ? 58.570 17.311 12.103 1.00 10.88 238 THR A N 1
ATOM 1712 C CA . THR A 1 238 ? 58.705 17.801 13.467 1.00 11.89 238 THR A CA 1
ATOM 1713 C C . THR A 1 238 ? 57.608 17.143 14.316 1.00 18.54 238 THR A C 1
ATOM 1714 O O . THR A 1 238 ? 56.489 16.927 13.856 1.00 16.88 238 THR A O 1
ATOM 1718 N N . ASN A 1 239 ? 57.991 16.796 15.536 1.00 17.87 239 ASN A N 1
ATOM 1719 C CA . ASN A 1 239 ? 57.192 16.022 16.468 1.00 17.28 239 ASN A CA 1
ATOM 1720 C C . ASN A 1 239 ? 56.091 16.889 17.077 1.00 12.70 239 ASN A C 1
ATOM 1721 O O . ASN A 1 239 ? 56.321 18.017 17.499 1.00 9.99 239 ASN A O 1
ATOM 1726 N N . ILE A 1 240 ? 54.908 16.287 17.065 1.00 15.80 240 ILE A N 1
ATOM 1727 C CA . ILE A 1 240 ? 53.732 16.982 17.585 1.00 14.90 240 ILE A CA 1
ATOM 1728 C C . ILE A 1 240 ? 53.921 17.244 19.067 1.00 14.12 240 ILE A C 1
ATOM 1729 O O . ILE A 1 240 ? 54.531 16.437 19.767 1.00 11.90 240 ILE A O 1
ATOM 1734 N N . ASP A 1 241 ? 53.466 18.364 19.577 1.00 16.37 241 ASP A N 1
ATOM 1735 C CA . ASP A 1 241 ? 53.475 18.812 20.941 1.00 20.58 241 ASP A CA 1
ATOM 1736 C C . ASP A 1 241 ? 54.894 19.106 21.410 1.00 21.29 241 ASP A C 1
ATOM 1737 O O . ASP A 1 241 ? 55.095 19.194 22.620 1.00 24.30 241 ASP A O 1
ATOM 1742 N N . THR A 1 242 ? 55.870 19.240 20.510 1.00 14.30 242 THR A N 1
ATOM 1743 C CA . THR A 1 242 ? 57.217 19.554 20.991 1.00 12.88 242 THR A CA 1
ATOM 1744 C C . THR A 1 242 ? 57.644 20.933 20.522 1.00 16.95 242 THR A C 1
ATOM 1745 O O . THR A 1 242 ? 56.984 21.549 19.686 1.00 17.42 242 THR A O 1
ATOM 1749 N N . THR A 1 243 ? 58.750 21.450 21.047 1.00 14.20 243 THR A N 1
ATOM 1750 C CA . THR A 1 243 ? 59.275 22.729 20.610 1.00 16.24 243 THR A CA 1
ATOM 1751 C C . THR A 1 243 ? 60.692 22.557 20.061 1.00 13.79 243 THR A C 1
ATOM 1752 O O . THR A 1 243 ? 61.410 21.662 20.490 1.00 13.63 243 THR A O 1
ATOM 1756 N N . GLY A 1 244 ? 61.062 23.429 19.133 1.00 14.88 244 GLY A N 1
ATOM 1757 C CA . GLY A 1 244 ? 62.388 23.473 18.556 1.00 14.12 244 GLY A CA 1
ATOM 1758 C C . GLY A 1 244 ? 62.344 24.496 17.430 1.00 14.70 244 GLY A C 1
ATOM 1759 O O . GLY A 1 244 ? 61.498 25.387 17.476 1.00 17.74 244 GLY A O 1
ATOM 1760 N N . SER A 1 245 ? 63.218 24.371 16.448 1.00 15.96 245 SER A N 1
ATOM 1761 C CA . SER A 1 245 ? 63.141 25.193 15.249 1.00 17.80 245 SER A CA 1
ATOM 1762 C C . SER A 1 245 ? 63.979 24.562 14.138 1.00 17.02 245 SER A C 1
ATOM 1763 O O . SER A 1 245 ? 64.964 23.858 14.349 1.00 9.51 245 SER A O 1
ATOM 1766 N N . VAL A 1 246 ? 63.498 24.838 12.936 1.00 16.30 246 VAL A N 1
ATOM 1767 C CA . VAL A 1 246 ? 64.149 24.412 11.701 1.00 14.66 246 VAL A CA 1
ATOM 1768 C C . VAL A 1 246 ? 64.274 25.660 10.834 1.00 16.10 246 VAL A C 1
ATOM 1769 O O . VAL A 1 246 ? 63.275 26.285 10.456 1.00 11.37 246 VAL A O 1
ATOM 1773 N N . SER A 1 247 ? 65.515 26.056 10.538 1.00 13.10 247 SER A N 1
ATOM 1774 C CA . SER A 1 247 ? 65.659 27.267 9.745 1.00 10.56 247 SER A CA 1
ATOM 1775 C C . SER A 1 247 ? 66.870 27.194 8.834 1.00 10.75 247 SER A C 1
ATOM 1776 O O . SER A 1 247 ? 67.864 26.563 9.170 1.00 13.36 247 SER A O 1
ATOM 1779 N N . ASP A 1 248 ? 66.741 27.850 7.701 1.00 11.50 248 ASP A N 1
ATOM 1780 C CA . ASP A 1 248 ? 67.763 27.940 6.670 1.00 11.08 248 ASP A CA 1
ATOM 1781 C C . ASP A 1 248 ? 68.122 26.557 6.144 1.00 11.46 248 ASP A C 1
ATOM 1782 O O . ASP A 1 248 ? 69.243 26.078 6.182 1.00 11.95 248 ASP A O 1
ATOM 1791 N N . VAL A 1 249 ? 67.085 25.896 5.646 1.00 10.97 249 VAL A N 1
ATOM 1792 C CA . VAL A 1 249 ? 67.181 24.594 5.012 1.00 13.77 249 VAL A CA 1
ATOM 1793 C C . VAL A 1 249 ? 66.990 24.780 3.514 1.00 14.20 249 VAL A C 1
ATOM 1794 O O . VAL A 1 249 ? 66.016 25.406 3.083 1.00 19.90 249 VAL A O 1
ATOM 1798 N N . THR A 1 250 ? 67.927 24.260 2.742 1.00 12.13 250 THR A N 1
ATOM 1799 C CA . THR A 1 250 ? 67.917 24.394 1.297 1.00 11.40 250 THR A CA 1
ATOM 1800 C C . THR A 1 250 ? 68.064 23.035 0.626 1.00 10.88 250 THR A C 1
ATOM 1801 O O . THR A 1 250 ? 68.963 22.259 0.946 1.00 10.39 250 THR A O 1
ATOM 1805 N N . TYR A 1 251 ? 67.178 22.776 -0.323 1.00 11.49 251 TYR A N 1
ATOM 1806 C CA . TYR A 1 251 ? 67.302 21.700 -1.294 1.00 14.91 251 TYR A CA 1
ATOM 1807 C C . TYR A 1 251 ? 67.436 22.336 -2.684 1.00 12.54 251 TYR A C 1
ATOM 1808 O O . TYR A 1 251 ? 66.573 23.107 -3.085 1.00 14.73 251 TYR A O 1
ATOM 1817 N N . LYS A 1 252 ? 68.490 21.999 -3.396 1.00 12.70 252 LYS A N 1
ATOM 1818 C CA . LYS A 1 252 ? 68.828 22.625 -4.657 1.00 11.78 252 LYS A CA 1
ATOM 1819 C C . LYS A 1 252 ? 69.372 21.631 -5.676 1.00 14.74 252 LYS A C 1
ATOM 1820 O O . LYS A 1 252 ? 70.233 20.819 -5.326 1.00 12.66 252 LYS A O 1
ATOM 1826 N N . ASP A 1 253 ? 68.889 21.722 -6.907 1.00 9.31 253 ASP A N 1
ATOM 1827 C CA . ASP A 1 253 ? 69.320 20.813 -7.955 1.00 8.56 253 ASP A CA 1
ATOM 1828 C C . ASP A 1 253 ? 69.154 19.361 -7.527 1.00 14.37 253 ASP A C 1
ATOM 1829 O O . ASP A 1 253 ? 70.127 18.616 -7.462 1.00 15.11 253 ASP A O 1
ATOM 1834 N N . ILE A 1 254 ? 67.909 19.017 -7.245 1.00 13.28 254 ILE A N 1
ATOM 1835 C CA . ILE A 1 254 ? 67.516 17.689 -6.824 1.00 13.14 254 ILE A CA 1
ATOM 1836 C C . ILE A 1 254 ? 66.623 17.035 -7.872 1.00 16.72 254 ILE A C 1
ATOM 1837 O O . ILE A 1 254 ? 65.690 17.672 -8.367 1.00 13.13 254 ILE A O 1
ATOM 1842 N N . THR A 1 255 ? 66.968 15.786 -8.178 1.00 12.99 255 THR A N 1
ATOM 1843 C CA . THR A 1 255 ? 66.137 14.970 -9.045 1.00 13.58 255 THR A CA 1
ATOM 1844 C C . THR A 1 255 ? 65.393 13.919 -8.226 1.00 15.54 255 THR A C 1
ATOM 1845 O O . THR A 1 255 ? 66.028 13.178 -7.470 1.00 19.18 255 THR A O 1
ATOM 1849 N N . LEU A 1 256 ? 64.076 13.883 -8.367 1.00 14.53 256 LEU A N 1
ATOM 1850 C CA . LEU A 1 256 ? 63.195 12.908 -7.721 1.00 16.37 256 LEU A CA 1
ATOM 1851 C C . LEU A 1 256 ? 62.643 11.938 -8.764 1.00 16.12 256 LEU A C 1
ATOM 1852 O O . LEU A 1 256 ? 61.973 12.388 -9.713 1.00 16.33 256 LEU A O 1
ATOM 1857 N N . THR A 1 257 ? 62.900 10.651 -8.616 1.00 11.71 257 THR A N 1
ATOM 1858 C CA . THR A 1 257 ? 62.440 9.696 -9.632 1.00 13.07 257 THR A CA 1
ATOM 1859 C C . THR A 1 257 ? 61.672 8.548 -9.006 1.00 14.90 257 THR A C 1
ATOM 1860 O O . THR A 1 257 ? 62.149 7.890 -8.083 1.00 15.25 257 THR A O 1
ATOM 1864 N N . SER A 1 258 ? 60.477 8.281 -9.497 1.00 12.57 258 SER A N 1
ATOM 1865 C CA . SER A 1 258 ? 59.554 7.269 -9.048 1.00 13.31 258 SER A CA 1
ATOM 1866 C C . SER A 1 258 ? 59.359 7.279 -7.549 1.00 12.40 258 SER A C 1
ATOM 1867 O O . SER A 1 258 ? 59.567 6.276 -6.864 1.00 15.76 258 SER A O 1
ATOM 1870 N N . ILE A 1 259 ? 58.968 8.430 -7.016 1.00 12.96 259 ILE A N 1
ATOM 1871 C C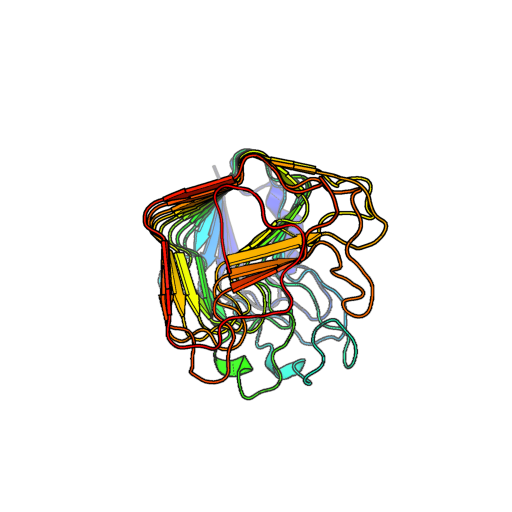A . ILE A 1 259 ? 58.666 8.487 -5.598 1.00 11.08 259 ILE A CA 1
ATOM 1872 C C . ILE A 1 259 ? 57.308 7.851 -5.327 1.00 12.37 259 ILE A C 1
ATOM 1873 O O . ILE A 1 259 ? 56.374 8.111 -6.079 1.00 12.08 259 ILE A O 1
ATOM 1878 N N . ALA A 1 260 ? 57.203 7.055 -4.272 1.00 17.22 260 ALA A N 1
ATOM 1879 C CA . ALA A 1 260 ? 56.037 6.213 -4.050 1.00 17.79 260 ALA A CA 1
ATOM 1880 C C . ALA A 1 260 ? 54.942 6.905 -3.252 1.00 17.32 260 ALA A C 1
ATOM 1881 O O . ALA A 1 260 ? 53.753 6.685 -3.520 1.00 19.57 260 ALA A O 1
ATOM 1883 N N . LYS A 1 261 ? 55.301 7.714 -2.259 1.00 12.82 261 LYS A N 1
ATOM 1884 C CA . LYS A 1 261 ? 54.257 8.249 -1.391 1.00 13.47 261 LYS A CA 1
ATOM 1885 C C . LYS A 1 261 ? 54.120 9.761 -1.458 1.00 16.52 261 LYS A C 1
ATOM 1886 O O . LYS A 1 261 ? 53.024 10.270 -1.733 1.00 15.43 261 LYS A O 1
ATOM 1892 N N . TYR A 1 262 ? 55.206 10.478 -1.201 1.00 18.63 262 TYR A N 1
ATOM 1893 C CA . TYR A 1 262 ? 55.168 11.937 -1.200 1.00 14.88 262 TYR A CA 1
ATOM 1894 C C . TYR A 1 262 ? 56.395 12.538 -1.872 1.00 15.04 262 TYR A C 1
ATOM 1895 O O . TYR A 1 262 ? 57.509 12.308 -1.379 1.00 10.42 262 TYR A O 1
ATOM 1904 N N . GLY A 1 263 ? 56.189 13.301 -2.945 1.00 13.61 263 GLY A N 1
ATOM 1905 C CA . GLY A 1 263 ? 57.340 13.970 -3.550 1.00 14.22 263 GLY A CA 1
ATOM 1906 C C . GLY A 1 263 ? 57.994 14.913 -2.547 1.00 14.92 263 GLY A C 1
ATOM 1907 O O . GLY A 1 263 ? 59.184 14.846 -2.256 1.00 11.77 263 GLY A O 1
ATOM 1908 N N . ILE A 1 264 ? 57.177 15.806 -2.006 1.00 12.85 264 ILE A N 1
ATOM 1909 C CA . ILE A 1 264 ? 57.601 16.757 -0.981 1.00 11.17 264 ILE A CA 1
ATOM 1910 C C . ILE A 1 264 ? 56.650 16.611 0.196 1.00 11.75 264 ILE A C 1
ATOM 1911 O O . ILE A 1 264 ? 55.431 16.670 0.032 1.00 15.79 264 ILE A O 1
ATOM 1916 N N . VAL A 1 265 ? 57.149 16.382 1.404 1.00 13.01 265 VAL A N 1
ATOM 1917 C CA . VAL A 1 265 ? 56.249 16.287 2.551 1.00 14.10 265 VAL A CA 1
ATOM 1918 C C . VAL A 1 265 ? 56.833 17.034 3.742 1.00 16.50 265 VAL A C 1
ATOM 1919 O O . VAL A 1 265 ? 57.973 16.814 4.163 1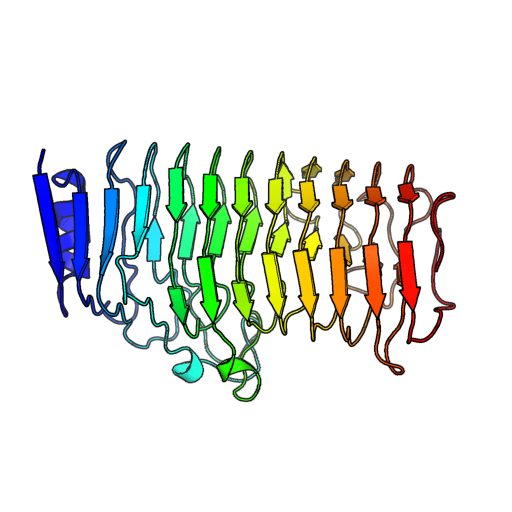.00 13.89 265 VAL A O 1
ATOM 1923 N N . VAL A 1 266 ? 56.060 17.959 4.291 1.00 14.70 266 VAL A N 1
ATOM 1924 C CA . VAL A 1 266 ? 56.404 18.699 5.500 1.00 14.02 266 VAL A CA 1
ATOM 1925 C C . VAL A 1 266 ? 55.332 18.454 6.553 1.00 17.72 266 VAL A C 1
ATOM 1926 O O . VAL A 1 266 ? 54.178 18.836 6.304 1.00 18.47 266 VAL A O 1
ATOM 1930 N N . GLN A 1 267 ? 55.670 17.847 7.684 1.00 16.43 267 GLN A N 1
ATOM 1931 C CA . GLN A 1 267 ? 54.645 17.514 8.665 1.00 16.50 267 GLN A CA 1
ATOM 1932 C C . GLN A 1 267 ? 54.982 18.024 10.064 1.00 18.45 267 GLN A C 1
ATOM 1933 O O . GLN A 1 267 ? 55.999 17.648 10.643 1.00 12.51 267 GLN A O 1
ATOM 1939 N N . GLN A 1 268 ? 54.071 18.871 10.556 1.00 12.20 268 GLN A N 1
ATOM 1940 C CA . GLN A 1 268 ? 54.241 19.389 11.902 1.00 12.20 268 GLN A CA 1
ATOM 1941 C C . GLN A 1 268 ? 53.384 18.601 12.893 1.00 13.22 268 GLN A C 1
ATOM 1942 O O . GLN A 1 268 ? 53.313 18.962 14.069 1.00 14.93 268 GLN A O 1
ATOM 1948 N N . ASN A 1 269 ? 52.789 17.516 12.401 1.00 12.88 269 ASN A N 1
ATOM 1949 C CA . ASN A 1 269 ? 52.094 16.590 13.286 1.00 14.19 269 ASN A CA 1
ATOM 1950 C C . ASN A 1 269 ? 52.740 15.209 13.243 1.00 18.32 269 ASN A C 1
ATOM 1951 O O . ASN A 1 269 ? 52.084 14.187 13.478 1.00 16.18 269 ASN A O 1
ATOM 1956 N N . TYR A 1 270 ? 54.041 15.164 12.953 1.00 16.14 270 TYR A N 1
ATOM 1957 C CA . TYR A 1 270 ? 54.728 13.876 12.954 1.00 19.59 270 TYR A CA 1
ATOM 1958 C C . TYR A 1 270 ? 54.632 13.208 14.317 1.00 19.64 270 TYR A C 1
ATOM 1959 O O . TYR A 1 270 ? 54.700 13.859 15.358 1.00 17.43 270 TYR A O 1
ATOM 1968 N N . GLY A 1 271 ? 54.424 11.896 14.311 1.00 23.76 271 GLY A N 1
ATOM 1969 C CA . GLY A 1 271 ? 54.172 11.229 15.592 1.00 25.05 271 GLY A CA 1
ATOM 1970 C C . GLY A 1 271 ? 52.695 10.922 15.763 1.00 23.84 271 GLY A C 1
ATOM 1971 O O . GLY A 1 271 ? 52.321 9.904 16.353 1.00 31.85 271 GLY A O 1
ATOM 1972 N N . ASP A 1 272 ? 51.828 11.792 15.263 1.00 25.01 272 ASP A N 1
ATOM 1973 C CA . ASP A 1 272 ? 50.388 11.567 15.335 1.00 26.29 272 ASP A CA 1
ATOM 1974 C C . ASP A 1 272 ? 49.614 12.283 14.232 1.00 23.98 272 ASP A C 1
ATOM 1975 O O . ASP A 1 272 ? 49.020 13.347 14.435 1.00 18.30 272 ASP A O 1
ATOM 1980 N N . THR A 1 273 ? 49.622 11.681 13.047 1.00 23.25 273 THR A N 1
ATOM 1981 C CA . THR A 1 273 ? 49.065 12.352 11.880 1.00 25.91 273 THR A CA 1
ATOM 1982 C C . THR A 1 273 ? 47.550 12.375 11.885 1.00 27.19 273 THR A C 1
ATOM 1983 O O . THR A 1 273 ? 46.936 12.993 11.017 1.00 28.59 273 THR A O 1
ATOM 1987 N N . SER A 1 274 ? 46.925 11.739 12.877 1.00 29.93 274 SER A N 1
ATOM 1988 C CA . SER A 1 274 ? 45.489 11.919 13.038 1.00 28.19 274 SER A CA 1
ATOM 1989 C C . SER A 1 274 ? 45.182 13.206 13.793 1.00 30.63 274 SER A C 1
ATOM 1990 O O . SER A 1 274 ? 44.013 13.577 13.928 1.00 33.81 274 SER A O 1
ATOM 1993 N N . SER A 1 275 ? 46.189 13.908 14.322 1.00 30.68 275 SER A N 1
ATOM 1994 C CA . SER A 1 275 ? 45.906 15.143 15.046 1.00 29.07 275 SER A CA 1
ATOM 1995 C C . SER A 1 275 ? 46.329 16.363 14.227 1.00 27.52 275 SER A C 1
ATOM 1996 O O . SER A 1 275 ? 47.098 16.287 13.273 1.00 27.62 275 SER A O 1
ATOM 1999 N N . THR A 1 276 ? 45.812 17.514 14.649 1.00 24.55 276 THR A N 1
ATOM 2000 C CA . THR A 1 276 ? 46.181 18.716 13.905 1.00 25.61 276 THR A CA 1
ATOM 2001 C C . THR A 1 276 ? 47.616 19.109 14.250 1.00 21.11 276 THR A C 1
ATOM 2002 O O . THR A 1 276 ? 48.054 18.985 15.391 1.00 17.07 276 THR A O 1
ATOM 2006 N N . PRO A 1 277 ? 48.350 19.593 13.250 1.00 21.14 277 PRO A N 1
ATOM 2007 C CA . PRO A 1 277 ? 49.708 20.078 13.479 1.00 18.32 277 PRO A CA 1
ATOM 2008 C C . PRO A 1 277 ? 49.794 21.135 14.566 1.00 17.59 277 PRO A C 1
ATOM 2009 O O . PRO A 1 277 ? 48.933 22.011 14.649 1.00 17.49 277 PRO A O 1
ATOM 2013 N N . THR A 1 278 ? 50.860 21.083 15.365 1.00 18.91 278 THR A N 1
ATOM 2014 C CA . THR A 1 278 ? 51.109 22.091 16.387 1.00 17.03 278 THR A CA 1
ATOM 2015 C C . THR A 1 278 ? 52.172 23.080 15.948 1.00 15.87 278 THR A C 1
ATOM 2016 O O . THR A 1 278 ? 52.772 22.962 14.878 1.00 13.87 278 THR A O 1
ATOM 2020 N N . THR A 1 279 ? 52.404 24.094 16.773 1.00 17.11 279 THR A N 1
ATOM 2021 C CA . THR A 1 279 ? 53.147 25.268 16.324 1.00 19.45 279 THR A CA 1
ATOM 2022 C C . THR A 1 279 ? 54.466 25.509 17.039 1.00 13.63 279 THR A C 1
ATOM 2023 O O . THR A 1 279 ? 55.102 26.547 16.844 1.00 15.66 279 THR A O 1
ATOM 2027 N N . GLY A 1 280 ? 54.912 24.579 17.872 1.00 13.84 280 GLY A N 1
ATOM 2028 C CA . GLY A 1 280 ? 56.119 24.706 18.642 1.00 10.33 280 GLY A CA 1
ATOM 2029 C C . GLY A 1 280 ? 57.415 24.543 17.881 1.00 13.72 280 GLY A C 1
ATOM 2030 O O . GLY A 1 280 ? 58.474 24.901 18.421 1.00 13.77 280 GLY A O 1
ATOM 2031 N N . VAL A 1 281 ? 57.416 24.002 16.667 1.00 13.01 281 VAL A N 1
ATOM 2032 C CA . VAL A 1 281 ? 58.644 23.848 15.890 1.00 12.30 281 VAL A CA 1
ATOM 2033 C C . VAL A 1 281 ? 58.589 24.580 14.550 1.00 14.93 281 VAL A C 1
ATOM 2034 O O . VAL A 1 281 ? 58.350 23.974 13.509 1.00 12.37 281 VAL A O 1
ATOM 2038 N N . PRO A 1 282 ? 58.802 25.892 14.597 1.00 13.27 282 PRO A N 1
ATOM 2039 C CA . PRO A 1 282 ? 58.674 26.729 13.408 1.00 14.28 282 PRO A CA 1
ATOM 2040 C C . PRO A 1 282 ? 59.697 26.310 12.357 1.00 15.94 282 PRO A C 1
ATOM 2041 O O . PRO A 1 282 ? 60.842 25.989 12.689 1.00 15.06 282 PRO A O 1
ATOM 2045 N N . ILE A 1 283 ? 59.200 26.312 11.132 1.00 11.83 283 ILE A N 1
ATOM 2046 C CA . ILE A 1 283 ? 60.028 25.997 9.977 1.00 10.03 283 ILE A CA 1
ATOM 2047 C C . ILE A 1 283 ? 60.099 27.275 9.138 1.00 12.66 283 ILE A C 1
ATOM 2048 O O . ILE A 1 283 ? 59.095 27.642 8.540 1.00 14.21 283 ILE A O 1
ATOM 2053 N N . THR A 1 284 ? 61.242 27.944 9.165 1.00 11.48 284 THR A N 1
ATOM 2054 C CA . THR A 1 284 ? 61.389 29.202 8.453 1.00 11.81 284 THR A CA 1
ATOM 2055 C C . THR A 1 284 ? 62.615 29.192 7.551 1.00 12.16 284 THR A C 1
ATOM 2056 O O . THR A 1 284 ? 63.546 28.429 7.807 1.00 16.52 284 THR A O 1
ATOM 2060 N N . ASP A 1 285 ? 62.622 30.052 6.545 1.00 13.25 285 ASP A N 1
ATOM 2061 C CA . ASP A 1 285 ? 63.697 30.182 5.580 1.00 13.76 285 ASP A CA 1
ATOM 2062 C C . ASP A 1 285 ? 64.026 28.833 4.949 1.00 16.46 285 ASP A C 1
ATOM 2063 O O . ASP A 1 285 ? 65.176 28.415 4.932 1.00 16.97 285 ASP A O 1
ATOM 2068 N N . PHE A 1 286 ? 62.984 28.199 4.449 1.00 13.89 286 PHE A N 1
ATOM 2069 C CA . PHE A 1 286 ? 63.048 26.950 3.717 1.00 11.36 286 PHE A CA 1
ATOM 2070 C C . PHE A 1 286 ? 62.989 27.258 2.225 1.00 16.15 286 PHE A C 1
ATOM 2071 O O . PHE A 1 286 ? 62.022 27.850 1.746 1.00 10.19 286 PHE A O 1
ATOM 2079 N N . VAL A 1 287 ? 64.061 26.850 1.549 1.00 13.51 287 VAL A N 1
ATOM 2080 C CA . VAL A 1 287 ? 64.238 27.060 0.132 1.00 10.49 287 VAL A CA 1
ATOM 2081 C C . VAL A 1 287 ? 64.358 25.780 -0.679 1.00 10.46 287 VAL A C 1
ATOM 2082 O O . VAL A 1 287 ? 65.144 24.877 -0.396 1.00 9.14 287 VAL A O 1
ATOM 2086 N N . LEU A 1 288 ? 63.571 25.671 -1.725 1.00 9.12 288 LEU A N 1
ATOM 2087 C CA . LEU A 1 288 ? 63.654 24.684 -2.780 1.00 11.80 288 LEU A CA 1
ATOM 2088 C C . LEU A 1 288 ? 64.035 25.443 -4.061 1.00 14.03 288 LEU A C 1
ATOM 2089 O O . LEU A 1 288 ? 63.386 26.435 -4.405 1.00 10.45 288 LEU A O 1
ATOM 2094 N N . ASP A 1 289 ? 65.094 24.999 -4.723 1.00 13.44 289 ASP A N 1
ATOM 2095 C CA . ASP A 1 289 ? 65.579 25.653 -5.934 1.00 14.74 289 ASP A CA 1
ATOM 2096 C C . ASP A 1 289 ? 65.975 24.613 -6.974 1.00 12.08 289 ASP A C 1
ATOM 2097 O O . ASP A 1 289 ? 66.976 23.910 -6.854 1.00 12.07 289 ASP A O 1
ATOM 2102 N N . ASN A 1 290 ? 65.174 24.511 -8.020 1.00 8.42 290 ASN A N 1
ATOM 2103 C CA . ASN A 1 290 ? 65.426 23.529 -9.060 1.00 7.93 290 ASN A CA 1
ATOM 2104 C C . ASN A 1 290 ? 65.331 22.102 -8.540 1.00 12.14 290 ASN A C 1
ATOM 2105 O O . ASN A 1 290 ? 66.286 21.328 -8.637 1.00 10.20 290 ASN A O 1
ATOM 2110 N N . VAL A 1 291 ? 64.161 21.787 -8.007 1.00 14.18 291 VAL A N 1
ATOM 2111 C CA . VAL A 1 291 ? 63.772 20.481 -7.483 1.00 11.70 291 VAL A CA 1
ATOM 2112 C C . VAL A 1 291 ? 62.657 19.939 -8.381 1.00 12.98 291 VAL A C 1
ATOM 2113 O O . VAL A 1 291 ? 61.607 20.570 -8.515 1.00 10.52 291 VAL A O 1
ATOM 2117 N N . HIS A 1 292 ? 62.955 18.827 -9.028 1.00 13.10 292 HIS A N 1
ATOM 2118 C CA . HIS A 1 292 ? 62.139 18.277 -10.086 1.00 10.89 292 HIS A CA 1
ATOM 2119 C C . HIS A 1 292 ? 61.977 16.781 -9.900 1.00 14.32 292 HIS A C 1
ATOM 2120 O O . HIS A 1 292 ? 62.926 16.061 -9.604 1.00 16.83 292 HIS A O 1
ATOM 2127 N N . GLY A 1 293 ? 60.740 16.338 -10.144 1.00 14.09 293 GLY A N 1
ATOM 2128 C CA . GLY A 1 293 ? 60.661 14.890 -10.320 1.00 23.81 293 GLY A CA 1
ATOM 2129 C C . GLY A 1 293 ? 59.263 14.327 -10.396 1.00 17.40 293 GLY A C 1
ATOM 2130 O O . GLY A 1 293 ? 58.280 15.051 -10.471 1.00 15.71 293 GLY A O 1
ATOM 2131 N N . SER A 1 294 ? 59.263 12.998 -10.375 1.00 13.63 294 SER A N 1
ATOM 2132 C CA . SER A 1 294 ? 58.037 12.284 -10.658 1.00 17.84 294 SER A CA 1
ATOM 2133 C C . SER A 1 294 ? 57.648 11.409 -9.473 1.00 17.21 294 SER A C 1
ATOM 2134 O O . SER A 1 294 ? 58.486 10.770 -8.846 1.00 16.76 294 SER A O 1
ATOM 2137 N N . VAL A 1 295 ? 56.357 11.426 -9.202 1.00 17.99 295 VAL A N 1
ATOM 2138 C CA . VAL A 1 295 ? 55.656 10.626 -8.222 1.00 13.55 295 VAL A CA 1
ATOM 2139 C C . VAL A 1 295 ? 54.824 9.593 -8.973 1.00 17.68 295 VAL A C 1
ATOM 2140 O O . VAL A 1 295 ? 54.240 9.907 -10.018 1.00 22.60 295 VAL A O 1
ATOM 2144 N N . VAL A 1 296 ? 54.774 8.363 -8.488 1.00 16.04 296 VAL A N 1
ATOM 2145 C CA . VAL A 1 296 ? 53.920 7.374 -9.137 1.00 18.45 296 VAL A CA 1
ATOM 2146 C C . VAL A 1 296 ? 52.460 7.776 -8.991 1.00 16.94 296 VAL A C 1
ATOM 2147 O O . VAL A 1 296 ? 52.096 8.522 -8.083 1.00 14.74 296 VAL A O 1
ATOM 2151 N N . SER A 1 297 ? 51.628 7.269 -9.892 1.00 20.76 297 SER A N 1
ATOM 2152 C CA . SER A 1 297 ? 50.235 7.715 -9.958 1.00 24.01 297 SER A CA 1
ATOM 2153 C C . SER A 1 297 ? 49.508 7.503 -8.640 1.00 20.53 297 SER A C 1
ATOM 2154 O O . SER A 1 297 ? 48.569 8.250 -8.367 1.00 24.57 297 SER A O 1
ATOM 2157 N N . SER A 1 298 ? 49.925 6.532 -7.831 1.00 19.09 298 SER A N 1
ATOM 2158 C CA . SER A 1 298 ? 49.228 6.297 -6.571 1.00 20.25 298 SER A CA 1
ATOM 2159 C C . SER A 1 298 ? 49.746 7.130 -5.414 1.00 23.27 298 SER A C 1
ATOM 2160 O O . SER A 1 298 ? 49.135 7.072 -4.337 1.00 22.43 298 SER A O 1
ATOM 2163 N N . GLY A 1 299 ? 50.825 7.877 -5.617 1.00 23.90 299 GLY A N 1
ATOM 2164 C CA . GLY A 1 299 ? 51.374 8.709 -4.554 1.00 19.90 299 GLY A CA 1
ATOM 2165 C C . GLY A 1 299 ? 50.793 10.113 -4.619 1.00 15.67 299 GLY A C 1
ATOM 2166 O O . GLY A 1 299 ? 49.938 10.400 -5.453 1.00 14.50 299 GLY A O 1
ATOM 2167 N N . THR A 1 300 ? 51.270 10.976 -3.736 1.00 17.88 300 THR A N 1
ATOM 2168 C CA . THR A 1 300 ? 50.880 12.378 -3.656 1.00 16.22 300 THR A CA 1
ATOM 2169 C C . THR A 1 300 ? 52.084 13.260 -3.961 1.00 14.36 300 THR A C 1
ATOM 2170 O O . THR A 1 300 ? 53.203 13.040 -3.492 1.00 12.19 300 THR A O 1
ATOM 2174 N N . ASN A 1 301 ? 51.859 14.277 -4.788 1.00 13.55 301 ASN A N 1
ATOM 2175 C CA . ASN A 1 301 ? 52.939 15.164 -5.157 1.00 14.67 301 ASN A CA 1
ATOM 2176 C C . ASN A 1 301 ? 53.526 15.869 -3.954 1.00 15.42 301 ASN A C 1
ATOM 2177 O O . ASN A 1 301 ? 54.724 15.760 -3.732 1.00 14.03 301 ASN A O 1
ATOM 2182 N N . ILE A 1 302 ? 52.655 16.622 -3.282 1.00 10.78 302 ILE A N 1
ATOM 2183 C CA . ILE A 1 302 ? 53.077 17.500 -2.207 1.00 14.80 302 ILE A CA 1
ATOM 2184 C C . ILE A 1 302 ? 52.088 17.411 -1.048 1.00 19.79 302 ILE A C 1
ATOM 2185 O O . ILE A 1 302 ? 50.887 17.520 -1.293 1.00 17.31 302 ILE A O 1
ATOM 2190 N N . LEU A 1 303 ? 52.596 17.201 0.161 1.00 18.01 303 LEU A N 1
ATOM 2191 C CA . LEU A 1 303 ? 51.793 17.357 1.360 1.00 15.82 303 LEU A CA 1
ATOM 2192 C C . LEU A 1 303 ? 52.450 18.348 2.315 1.00 15.14 303 LEU A C 1
ATOM 2193 O O . LEU A 1 303 ? 53.567 18.091 2.773 1.00 19.11 303 LEU A O 1
ATOM 2198 N N . ILE A 1 304 ? 51.765 19.446 2.601 1.00 11.91 304 ILE A N 1
ATOM 2199 C CA . ILE A 1 304 ? 52.223 20.404 3.609 1.00 14.46 304 ILE A CA 1
ATOM 2200 C C . ILE A 1 304 ? 51.237 20.454 4.769 1.00 19.80 304 ILE A C 1
ATOM 2201 O O . ILE A 1 304 ? 50.130 20.980 4.595 1.00 20.00 304 ILE A O 1
ATOM 2206 N N . SER A 1 305 ? 51.603 19.920 5.930 1.00 14.46 305 SER A N 1
ATOM 2207 C CA . SER A 1 305 ? 50.781 19.953 7.129 1.00 12.64 305 SER A CA 1
ATOM 2208 C C . SER A 1 305 ? 51.431 20.847 8.183 1.00 14.33 305 SER A C 1
ATOM 2209 O O . SER A 1 305 ? 52.103 20.386 9.104 1.00 14.45 305 SER A O 1
ATOM 2212 N N . CYS A 1 306 ? 51.205 22.136 8.002 1.00 12.74 306 CYS A N 1
ATOM 2213 C CA . CYS A 1 306 ? 51.762 23.122 8.904 1.00 13.64 306 CYS A CA 1
ATOM 2214 C C . CYS A 1 306 ? 50.736 23.566 9.942 1.00 13.89 306 CYS A C 1
ATOM 2215 O O . CYS A 1 306 ? 49.540 23.571 9.661 1.00 16.17 306 CYS A O 1
ATOM 2218 N N . GLY A 1 307 ? 51.289 23.930 11.089 1.00 17.46 307 GLY A N 1
ATOM 2219 C CA . GLY A 1 307 ? 50.618 24.621 12.154 1.00 19.79 307 GLY A CA 1
ATOM 2220 C C . GLY A 1 307 ? 50.287 26.056 11.780 1.00 20.69 307 GLY A C 1
ATOM 2221 O O . GLY A 1 307 ? 50.842 26.652 10.859 1.00 20.13 307 GLY A O 1
ATOM 2222 N N . SER A 1 308 ? 49.350 26.643 12.513 1.00 17.10 308 SER A N 1
ATOM 2223 C CA . SER A 1 308 ? 48.946 28.008 12.228 1.00 20.67 308 SER A CA 1
ATOM 2224 C C . SER A 1 308 ? 50.070 28.974 12.566 1.00 15.94 308 SER A C 1
ATOM 2225 O O . SER A 1 308 ? 50.379 29.158 13.736 1.00 18.59 308 SER A O 1
ATOM 2228 N N . GLY A 1 309 ? 50.675 29.587 11.554 1.00 15.10 309 GLY A N 1
ATOM 2229 C CA . GLY A 1 309 ? 51.748 30.517 11.772 1.00 19.53 309 GLY A CA 1
ATOM 2230 C C . GLY A 1 309 ? 53.120 29.900 11.912 1.00 19.29 309 GLY A C 1
ATOM 2231 O O . GLY A 1 309 ? 54.102 30.646 11.919 1.00 21.25 309 GLY A O 1
ATOM 2232 N N . SER A 1 310 ? 53.245 28.575 11.988 1.00 19.16 310 SER A N 1
ATOM 2233 C CA . SER A 1 310 ? 54.553 27.991 12.307 1.00 17.78 310 SER A CA 1
ATOM 2234 C C . SER A 1 310 ? 55.357 27.598 11.077 1.00 14.79 310 SER A C 1
ATOM 2235 O O . SER A 1 310 ? 56.389 26.938 11.184 1.00 14.53 310 SER A O 1
ATOM 2238 N N . CYS A 1 311 ? 54.916 28.017 9.902 1.00 14.06 311 CYS A N 1
ATOM 2239 C CA . CYS A 1 311 ? 55.668 27.899 8.667 1.00 16.53 311 CYS A CA 1
ATOM 2240 C C . CYS A 1 311 ? 55.684 29.237 7.933 1.00 16.54 311 CYS A C 1
ATOM 2241 O O . CYS A 1 311 ? 54.619 29.715 7.551 1.00 16.14 311 CYS A O 1
ATOM 2244 N N . SER A 1 312 ? 56.862 29.823 7.745 1.00 17.65 312 SER A N 1
ATOM 2245 C CA . SER A 1 312 ? 56.907 31.117 7.078 1.00 17.99 312 SER A CA 1
ATOM 2246 C C . SER A 1 312 ? 58.246 31.345 6.393 1.00 16.38 312 SER A C 1
ATOM 2247 O O . SER A 1 312 ? 59.257 30.741 6.722 1.00 14.14 312 SER A O 1
ATOM 2250 N N . ASP A 1 313 ? 58.192 32.270 5.441 1.00 17.07 313 ASP A N 1
ATOM 2251 C CA . ASP A 1 313 ? 59.422 32.657 4.763 1.00 16.83 313 ASP A CA 1
ATOM 2252 C C . ASP A 1 313 ? 59.998 31.483 3.976 1.00 17.89 313 ASP A C 1
ATOM 2253 O O . ASP A 1 313 ? 61.165 31.121 4.135 1.00 16.17 313 ASP A O 1
ATOM 2258 N N . TRP A 1 314 ? 59.148 30.890 3.141 1.00 14.85 314 TRP A N 1
ATOM 2259 C CA . TRP A 1 314 ? 59.608 29.868 2.219 1.00 17.77 314 TRP A CA 1
ATOM 2260 C C . TRP A 1 314 ? 59.816 30.468 0.824 1.00 21.50 314 TRP A C 1
ATOM 2261 O O . TRP A 1 314 ? 59.048 31.318 0.380 1.00 12.35 314 TRP A O 1
ATOM 2272 N N . THR A 1 315 ? 60.846 29.968 0.146 1.00 17.33 315 THR A N 1
ATOM 2273 C CA . THR A 1 315 ? 61.054 30.324 -1.252 1.00 15.37 315 THR A CA 1
ATOM 2274 C C . THR A 1 315 ? 61.202 29.064 -2.101 1.00 12.52 315 THR A C 1
ATOM 2275 O O . THR A 1 315 ? 62.083 28.242 -1.874 1.00 11.70 315 THR A O 1
ATOM 2279 N N . TRP A 1 316 ? 60.322 28.918 -3.065 1.00 11.24 316 TRP A N 1
ATOM 2280 C CA . TRP A 1 316 ? 60.230 27.757 -3.931 1.00 14.03 316 TRP A CA 1
ATOM 2281 C C . TRP A 1 316 ? 60.396 28.245 -5.365 1.00 16.17 316 TRP A C 1
ATOM 2282 O O . TRP A 1 316 ? 59.470 28.822 -5.925 1.00 17.42 316 TRP A O 1
ATOM 2293 N N . THR A 1 317 ? 61.583 28.037 -5.897 1.00 12.90 317 THR A N 1
ATOM 2294 C CA . THR A 1 317 ? 62.020 28.522 -7.198 1.00 15.58 317 THR A CA 1
ATOM 2295 C C . THR A 1 317 ? 62.174 27.396 -8.200 1.00 14.31 317 THR A C 1
ATOM 2296 O O . THR A 1 317 ? 62.979 26.513 -7.885 1.00 13.38 317 THR A O 1
ATOM 2300 N N . ASP A 1 318 ? 61.511 27.340 -9.350 1.00 9.43 318 ASP A N 1
ATOM 2301 C CA . ASP A 1 318 ? 61.751 26.292 -10.331 1.00 11.13 318 ASP A CA 1
ATOM 2302 C C . ASP A 1 318 ? 61.540 24.909 -9.717 1.00 13.12 318 ASP A C 1
ATOM 2303 O O . ASP A 1 318 ? 62.425 24.054 -9.741 1.00 11.60 318 ASP A O 1
ATOM 2308 N N . VAL A 1 319 ? 60.347 24.719 -9.181 1.00 12.61 319 VAL A N 1
ATOM 2309 C CA . VAL A 1 319 ? 60.002 23.451 -8.541 1.00 12.40 319 VAL A CA 1
ATOM 2310 C C . VAL A 1 319 ? 58.958 22.784 -9.407 1.00 14.51 319 VAL A C 1
ATOM 2311 O O . VAL A 1 319 ? 58.020 23.443 -9.846 1.00 15.36 319 VAL A O 1
ATOM 2315 N N . SER A 1 320 ? 59.155 21.495 -9.656 1.00 11.60 320 SER A N 1
ATOM 2316 C CA . SER A 1 320 ? 58.092 20.825 -10.418 1.00 16.51 320 SER A CA 1
ATOM 2317 C C . SER A 1 320 ? 58.055 19.359 -10.031 1.00 15.20 320 SER A C 1
ATOM 2318 O O . SER A 1 320 ? 58.986 18.610 -10.293 1.00 16.23 320 SER A O 1
ATOM 2321 N N . VAL A 1 321 ? 56.986 18.977 -9.367 1.00 15.13 321 VAL A N 1
ATOM 2322 C CA . VAL A 1 321 ? 56.719 17.608 -8.945 1.00 19.27 321 VAL A CA 1
ATOM 2323 C C . VAL A 1 321 ? 55.407 17.150 -9.560 1.00 19.05 321 VAL A C 1
ATOM 2324 O O . VAL A 1 321 ? 54.351 17.737 -9.296 1.00 22.01 321 VAL A O 1
ATOM 2328 N N . SER A 1 322 ? 55.412 16.130 -10.408 1.00 20.04 322 SER A N 1
ATOM 2329 C CA . SER A 1 322 ? 54.167 15.716 -11.053 1.00 21.12 322 SER A CA 1
ATOM 2330 C C . SER A 1 322 ? 54.093 14.197 -11.119 1.00 15.90 322 SER A C 1
ATOM 2331 O O . SER A 1 322 ? 55.077 13.527 -10.810 1.00 14.85 322 SER A O 1
ATOM 2334 N N . GLY A 1 323 ? 52.934 13.684 -11.507 1.00 18.36 323 GLY A N 1
ATOM 2335 C CA . GLY A 1 323 ? 52.719 12.272 -11.739 1.00 22.13 323 GLY A CA 1
ATOM 2336 C C . GLY A 1 323 ? 51.683 11.605 -10.848 1.00 18.96 323 GLY A C 1
ATOM 2337 O O . GLY A 1 323 ? 50.970 10.668 -11.212 1.00 20.56 323 GLY A O 1
ATOM 2338 N N . GLY A 1 324 ? 51.553 12.053 -9.637 1.00 20.23 324 GLY A N 1
ATOM 2339 C CA . GLY A 1 324 ? 50.702 11.837 -8.540 1.00 18.32 324 GLY A CA 1
ATOM 2340 C C . GLY A 1 324 ? 49.473 12.709 -8.344 1.00 21.41 324 GLY A C 1
ATOM 2341 O O . GLY A 1 324 ? 49.158 13.616 -9.106 1.00 21.67 324 GLY A O 1
ATOM 2342 N N . LYS A 1 325 ? 48.732 12.406 -7.279 1.00 20.21 325 LYS A N 1
ATOM 2343 C CA . LYS A 1 325 ? 47.552 13.110 -6.851 1.00 19.37 325 LYS A CA 1
ATOM 2344 C C . LYS A 1 325 ? 47.912 14.462 -6.260 1.00 18.75 325 LYS A C 1
ATOM 2345 O O . LYS A 1 325 ? 48.952 14.595 -5.621 1.00 21.28 325 LYS A O 1
ATOM 2351 N N . THR A 1 326 ? 47.051 15.430 -6.480 1.00 18.57 326 THR A N 1
ATOM 2352 C CA . THR A 1 326 ? 47.218 16.711 -5.792 1.00 24.44 326 THR A CA 1
ATOM 2353 C C . THR A 1 326 ? 46.501 16.560 -4.460 1.00 25.10 326 THR A C 1
ATOM 2354 O O . THR A 1 326 ? 45.394 16.029 -4.470 1.00 24.07 326 THR A O 1
ATOM 2358 N N . SER A 1 327 ? 47.115 16.986 -3.367 1.00 25.82 327 SER A N 1
ATOM 2359 C CA . SER A 1 327 ? 46.456 16.773 -2.082 1.00 22.93 327 SER A CA 1
ATOM 2360 C C . SER A 1 327 ? 45.441 17.895 -1.826 1.00 26.65 327 SER A C 1
ATOM 2361 O O . SER A 1 327 ? 45.612 19.032 -2.245 1.00 24.77 327 SER A O 1
ATOM 2364 N N . SER A 1 328 ? 44.391 17.503 -1.122 1.00 30.29 328 SER A N 1
ATOM 2365 C CA . SER A 1 328 ? 43.398 18.446 -0.660 1.00 34.68 328 SER A CA 1
ATOM 2366 C C . SER A 1 328 ? 43.431 18.545 0.860 1.00 31.18 328 SER A C 1
ATOM 2367 O O . SER A 1 328 ? 42.523 19.133 1.447 1.00 39.56 328 SER A O 1
ATOM 2370 N N . LYS A 1 329 ? 44.455 17.975 1.483 1.00 31.12 329 LYS A N 1
ATOM 2371 C CA . LYS A 1 329 ? 44.535 18.014 2.939 1.00 34.98 329 LYS A CA 1
ATOM 2372 C C . LYS A 1 329 ? 45.676 18.897 3.449 1.00 30.42 329 LYS A C 1
ATOM 2373 O O . LYS A 1 329 ? 46.057 18.789 4.618 1.00 28.43 329 LYS A O 1
ATOM 2379 N N . CYS A 1 330 ? 46.213 19.773 2.603 1.00 24.68 330 CYS A N 1
ATOM 2380 C CA . CYS A 1 330 ? 47.290 20.654 3.036 1.00 17.28 330 CYS A CA 1
ATOM 2381 C C . CYS A 1 330 ? 46.753 21.771 3.918 1.00 21.05 330 CYS A C 1
ATOM 2382 O O . CYS A 1 330 ? 45.680 22.293 3.633 1.00 20.88 330 CYS A O 1
ATOM 2385 N N . THR A 1 331 ? 47.506 22.114 4.958 1.00 17.94 331 THR A N 1
ATOM 2386 C CA . THR A 1 331 ? 47.070 23.128 5.901 1.00 18.03 331 THR A CA 1
ATOM 2387 C C . THR A 1 331 ? 48.156 24.182 6.102 1.00 15.43 331 THR A C 1
ATOM 2388 O O . THR A 1 331 ? 49.337 23.851 6.188 1.00 15.50 331 THR A O 1
ATOM 2392 N N . ASN A 1 332 ? 47.728 25.423 6.173 1.00 16.26 332 ASN A N 1
ATOM 2393 C CA . ASN A 1 332 ? 48.520 26.591 6.503 1.00 15.85 332 ASN A CA 1
ATOM 2394 C C . ASN A 1 332 ? 49.774 26.693 5.644 1.00 22.08 332 ASN A C 1
ATOM 2395 O O . ASN A 1 332 ? 50.874 26.911 6.145 1.00 19.71 332 ASN A O 1
ATOM 2400 N N . VAL A 1 333 ? 49.589 26.535 4.337 1.00 20.28 333 VAL A N 1
ATOM 2401 C CA . VAL A 1 333 ? 50.684 26.644 3.387 1.00 22.66 333 VAL A CA 1
ATOM 2402 C C . VAL A 1 333 ? 51.150 28.087 3.276 1.00 16.91 333 VAL A C 1
ATOM 2403 O O . VAL A 1 333 ? 50.345 28.999 3.116 1.00 18.29 333 VAL A O 1
ATOM 2407 N N . PRO A 1 334 ? 52.450 28.309 3.398 1.00 20.66 334 PRO A N 1
ATOM 2408 C CA . PRO A 1 334 ? 52.959 29.662 3.267 1.00 21.84 334 PRO A CA 1
ATOM 2409 C C . PRO A 1 334 ? 52.866 30.176 1.830 1.00 21.19 334 PRO A C 1
ATOM 2410 O O . PRO A 1 334 ? 52.827 29.446 0.847 1.00 15.35 334 PRO A O 1
ATOM 2414 N N . SER A 1 335 ? 52.906 31.500 1.789 1.00 21.77 335 SER A N 1
ATOM 2415 C CA . SER A 1 335 ? 52.805 32.292 0.574 1.00 26.27 335 SER A CA 1
ATOM 2416 C C . SER A 1 335 ? 53.691 31.808 -0.532 1.00 29.29 335 SER A C 1
ATOM 2417 O O . SER A 1 335 ? 53.300 31.805 -1.714 1.00 36.63 335 SER A O 1
ATOM 2420 N N . GLY A 1 336 ? 54.930 31.370 -0.323 1.00 35.16 336 GLY A N 1
ATOM 2421 C CA . GLY A 1 336 ? 55.692 31.036 -1.545 1.00 37.39 336 GLY A CA 1
ATOM 2422 C C . GLY A 1 336 ? 55.457 29.645 -2.088 1.00 26.73 336 GLY A C 1
ATOM 2423 O O . GLY A 1 336 ? 56.073 29.242 -3.074 1.00 25.95 336 GLY A O 1
ATOM 2424 N N . ALA A 1 337 ? 54.571 28.869 -1.471 1.00 19.98 337 ALA A N 1
ATOM 2425 C CA . ALA A 1 337 ? 54.556 27.443 -1.778 1.00 19.65 337 ALA A CA 1
ATOM 2426 C C . ALA A 1 337 ? 53.144 27.027 -2.153 1.00 19.13 337 ALA A C 1
ATOM 2427 O O . ALA A 1 337 ? 52.221 27.828 -2.123 1.00 22.87 337 ALA A O 1
ATOM 2429 N N . SER A 1 338 ? 52.986 25.762 -2.513 1.00 22.32 338 SER A N 1
ATOM 2430 C CA . SER A 1 338 ? 51.683 25.277 -2.941 1.00 19.98 338 SER A CA 1
ATOM 2431 C C . SER A 1 338 ? 51.654 23.762 -2.883 1.00 17.53 338 SER A C 1
ATOM 2432 O O . SER A 1 338 ? 52.712 23.134 -2.977 1.00 22.83 338 SER A O 1
ATOM 2435 N N . CYS A 1 339 ? 50.475 23.158 -2.735 1.00 17.80 339 CYS A N 1
ATOM 2436 C CA . CYS A 1 339 ? 50.389 21.713 -2.913 1.00 20.44 339 CYS A CA 1
ATOM 2437 C C . CYS A 1 339 ? 50.025 21.325 -4.336 1.00 24.30 339 CYS A C 1
ATOM 2438 O O . CYS A 1 339 ? 50.050 20.136 -4.674 1.00 25.69 339 CYS A O 1
#

Solvent-accessible surface area: 12583 Å² total; per-residue (Å²): 143,69,99,24,91,23,62,28,89,104,3,9,64,42,0,44,172,38,22,79,82,4,56,29,0,28,0,28,79,0,39,3,65,54,28,55,40,1,48,0,33,164,8,73,110,48,3,58,0,44,1,29,25,78,1,45,10,25,80,107,88,49,71,16,39,3,0,16,1,16,16,33,71,3,49,0,28,22,35,122,80,12,22,0,32,0,59,0,62,72,0,19,56,39,81,2,55,121,31,62,75,73,14,0,100,0,1,8,0,68,69,0,60,84,3,54,0,23,33,0,93,0,34,17,0,0,3,32,1,0,24,2,27,40,0,52,117,1,41,0,74,75,1,46,0,45,0,49,81,0,90,138,85,28,13,59,25,0,15,0,0,26,1,12,73,2,42,105,1,48,1,28,27,1,41,0,83,2,22,15,2,1,1,4,0,31,4,6,60,37,5,100,1,24,44,5,80,2,15,29,2,46,1,0,0,0,1,20,0,3,64,84,121,40,38,46,0,82,67,1,29,2,10,89,6,35,0,37,90,3,38,10,0,0,25,0,15,1,30,32,120,26,98,16,32,0,17,71,0,33,0,85,44,2,68,2,47,43,0,38,109,64,0,0,1,0,24,1,10,73,67,55,88,109,43,113,24,41,74,25,4,47,0,35,61,0,44,0,46,58,0,71,17,50,6,58,92,82,3,21,13,15,19,0,12,0,1,86,69,5,11,45,98,13,73,39,58,99,40,57,19,67,52,21,121,99,21,105,155,32,55,80,52,14,124,38,16,68,41